Protein AF-A0A0D0V2U4-F1 (afdb_monomer)

Sequence (236 aa):
MTPSIHLSKASRKDLYAWREIFTLWI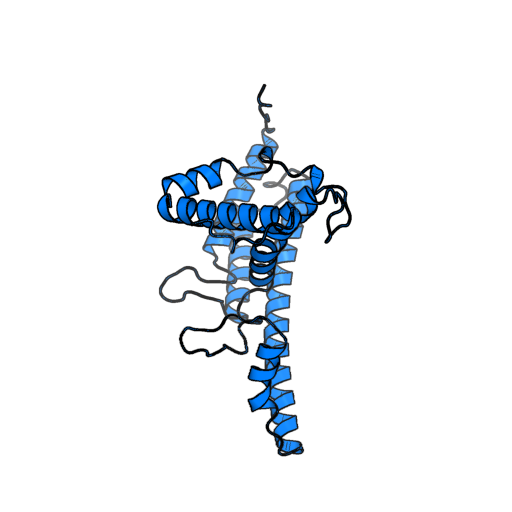EAQIFESIAERDRGERTVEEAELRLQQFAKQVVKRGLGDRRTMKGKKVREAWEEFLRLNVLLLDLKKFQTANIKAARKILKKHDKRTALTASTGFQAFVRSTLSAPTDKDGNISTWVFYNTSLPHVLLASLTSTLLPCLVKMQKAGKGECPLCRSDVILLADKTCLDLTVMNFMKEWFPKEVKAKQKENDEEIVKEQAQATGMDTRCCIM

InterPro domains:
  IPR004331 SPX domain [PF03105] (6-119)
  IPR004331 SPX domain [PS51382] (1-123)
  IPR013083 Zinc finger, RING/FYVE/PHD-type [G3DSA:3.30.40.10] (151-232)

Foldseek 3Di:
DDPPPPDDPLRVLLVVLVVVLVVLVVVLCLAADPDPVGGFGDALVSSVVSLVVSVVVCVVVVRLDCVRRVDPVSNVVVVVVNVVSVVLSVVLVVLVVVVVVVVVVQVVCCVVPVDNCVVCVLVVCVVVDVADADPVRDGPSCSVNRQRPVNVCVCCCVVPVVVVLVVCCVVVNQADPPPRDRCSVVDDPVPDDPVVVVVCCVVPVPVVVVVVVVVVVVVVVVVCVVVVHDPPDDDD

Structure (mmCIF, N/CA/C/O backbone):
data_AF-A0A0D0V2U4-F1
#
_entry.id   AF-A0A0D0V2U4-F1
#
loop_
_atom_site.group_PDB
_atom_site.id
_atom_site.type_symbol
_atom_site.label_atom_id
_atom_site.label_alt_id
_atom_site.label_comp_id
_atom_site.label_asym_id
_atom_site.label_entity_id
_atom_site.label_seq_id
_atom_site.pdbx_PDB_ins_code
_atom_site.Cartn_x
_atom_site.Cartn_y
_atom_site.Cartn_z
_atom_site.occupancy
_atom_site.B_iso_or_equiv
_atom_site.auth_seq_id
_atom_site.auth_comp_id
_atom_site.auth_asym_id
_a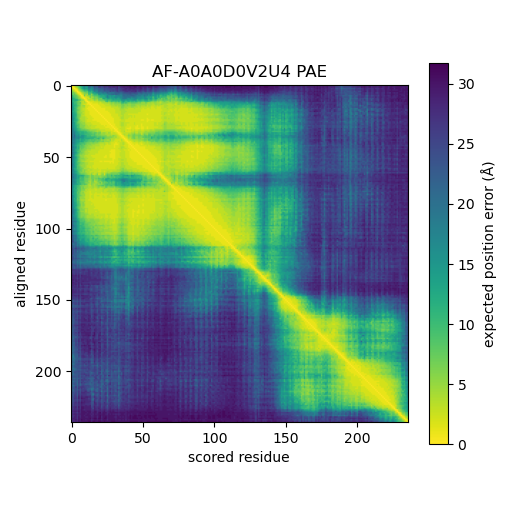tom_site.auth_atom_id
_atom_site.pdbx_PDB_model_num
ATOM 1 N N . MET A 1 1 ? -10.777 25.179 29.430 1.00 33.50 1 MET A N 1
ATOM 2 C CA . MET A 1 1 ? -11.843 24.165 29.563 1.00 33.50 1 MET A CA 1
ATOM 3 C C . MET A 1 1 ? -11.631 23.134 28.471 1.00 33.50 1 MET A C 1
ATOM 5 O O . MET A 1 1 ? -11.850 23.438 27.309 1.00 33.50 1 MET A O 1
ATOM 9 N N . THR A 1 2 ? -11.091 21.968 28.813 1.00 29.89 2 THR A N 1
ATOM 10 C CA . THR A 1 2 ? -10.956 20.850 27.876 1.00 29.89 2 THR A CA 1
ATOM 11 C C . THR A 1 2 ? -12.343 20.246 27.647 1.00 29.89 2 THR A C 1
ATOM 13 O O . THR A 1 2 ? -13.016 19.910 28.624 1.00 29.89 2 THR A O 1
ATOM 16 N N . PRO A 1 3 ? -12.831 20.123 26.401 1.00 39.56 3 PRO A N 1
ATOM 17 C CA . PRO A 1 3 ? -14.086 19.433 26.165 1.00 39.56 3 PRO A CA 1
ATOM 18 C C . PRO A 1 3 ? -13.855 17.940 26.420 1.00 39.56 3 PRO A C 1
ATOM 20 O O . PRO A 1 3 ? -13.200 17.251 25.642 1.00 39.56 3 PRO A O 1
ATOM 23 N N . SER A 1 4 ? -14.371 17.440 27.545 1.00 38.59 4 SER A N 1
ATOM 24 C CA . SER A 1 4 ? -14.499 16.004 27.798 1.00 38.59 4 SER A CA 1
ATOM 25 C C . SER A 1 4 ? -15.476 15.436 26.770 1.00 38.59 4 SER A C 1
ATOM 27 O O . SER A 1 4 ? -16.692 15.610 26.884 1.00 38.59 4 SER A O 1
ATOM 29 N N . ILE A 1 5 ? -14.951 14.803 25.721 1.00 46.88 5 ILE A N 1
ATOM 30 C CA . ILE A 1 5 ? -15.770 14.134 24.710 1.00 46.88 5 ILE A CA 1
ATOM 31 C C . ILE A 1 5 ? -16.347 12.867 25.352 1.00 46.88 5 ILE A C 1
ATOM 33 O O . ILE A 1 5 ? -15.729 11.802 25.354 1.00 46.88 5 ILE A O 1
ATOM 37 N N . HIS A 1 6 ? -17.549 12.970 25.916 1.00 48.41 6 HIS A N 1
ATOM 38 C CA . HIS A 1 6 ? -18.287 11.810 26.404 1.00 48.41 6 HIS A CA 1
ATOM 39 C C . HIS A 1 6 ? -18.790 10.973 25.220 1.00 48.41 6 HIS A C 1
ATOM 41 O O . HIS A 1 6 ? -19.844 11.234 24.643 1.00 48.41 6 HIS A O 1
ATOM 47 N N . LEU A 1 7 ? -18.029 9.937 24.851 1.00 55.34 7 LEU A N 1
ATOM 48 C CA . LEU A 1 7 ? -18.468 8.951 23.864 1.00 55.34 7 LEU A CA 1
ATOM 49 C C . LEU A 1 7 ? -19.651 8.132 24.394 1.00 55.34 7 LEU A C 1
ATOM 51 O O . LEU A 1 7 ? -19.612 7.578 25.496 1.00 55.34 7 LEU A O 1
ATOM 55 N N . SER A 1 8 ? -20.676 7.965 23.558 1.00 64.94 8 SER A N 1
ATOM 56 C CA . SER A 1 8 ? -21.811 7.097 23.870 1.00 64.94 8 SER A CA 1
ATOM 57 C C . SER A 1 8 ? -21.374 5.634 24.056 1.00 64.94 8 SER A C 1
ATOM 59 O O . SER A 1 8 ? -20.389 5.160 23.480 1.00 64.94 8 SER A O 1
ATOM 61 N N . LYS A 1 9 ? -22.138 4.860 24.839 1.00 63.78 9 LYS A N 1
ATOM 62 C CA . LYS A 1 9 ? -21.851 3.435 25.105 1.00 63.78 9 LYS A CA 1
ATOM 63 C C . LYS A 1 9 ? -21.781 2.591 23.820 1.00 63.78 9 LYS A C 1
ATOM 65 O O . LYS A 1 9 ? -21.011 1.634 23.776 1.00 63.78 9 LYS A O 1
ATOM 70 N N . ALA A 1 10 ? -22.556 2.953 22.793 1.00 61.94 10 ALA A N 1
ATOM 71 C CA . ALA A 1 10 ? -22.510 2.338 21.465 1.00 61.94 10 ALA A CA 1
ATOM 72 C C . ALA A 1 10 ? -21.218 2.703 20.718 1.00 61.94 10 ALA A C 1
ATOM 74 O O . ALA A 1 10 ? -20.530 1.811 20.236 1.00 61.94 10 ALA A O 1
ATOM 75 N N . SER A 1 11 ? -20.828 3.981 20.745 1.00 68.38 11 SER A N 1
ATOM 76 C CA . SER A 1 11 ? -19.583 4.461 20.137 1.00 68.38 11 SER A CA 1
ATOM 77 C C . SER A 1 11 ? -18.336 3.808 20.750 1.00 68.38 11 SER A C 1
ATOM 79 O O . SER A 1 11 ? -17.413 3.446 20.024 1.00 68.38 11 SER A O 1
ATOM 81 N N . ARG A 1 12 ? -18.327 3.537 22.067 1.00 70.88 12 ARG A N 1
ATOM 82 C CA . ARG A 1 12 ? -17.243 2.753 22.689 1.00 70.88 12 ARG A CA 1
ATOM 83 C C . ARG A 1 12 ? -17.177 1.314 22.178 1.00 70.88 12 ARG A C 1
ATOM 85 O O . ARG A 1 12 ? -16.080 0.813 21.969 1.00 70.88 12 ARG A O 1
ATOM 92 N N . LYS A 1 13 ? -18.317 0.633 22.011 1.00 75.00 13 LYS A N 1
ATOM 93 C CA . LYS A 1 13 ? -18.341 -0.750 21.498 1.00 75.00 13 LYS A CA 1
ATOM 94 C C . LYS A 1 13 ? -17.850 -0.812 20.052 1.00 75.00 13 LYS A C 1
ATOM 96 O O . LYS A 1 13 ? -17.007 -1.650 19.753 1.00 75.00 13 LYS A O 1
ATOM 101 N N . ASP A 1 14 ? -18.303 0.122 19.218 1.00 76.25 14 ASP A N 1
ATOM 102 C CA . ASP A 1 14 ? -17.846 0.258 17.833 1.00 76.25 14 ASP A CA 1
ATOM 103 C C . ASP A 1 14 ? -16.318 0.498 17.778 1.00 76.25 14 ASP A C 1
ATOM 105 O O . ASP A 1 14 ? -15.627 -0.112 16.968 1.00 76.25 14 ASP A O 1
ATOM 109 N N . LEU A 1 15 ? -15.760 1.306 18.694 1.00 75.19 15 LEU A N 1
ATOM 110 C CA . LEU A 1 15 ? -14.307 1.517 18.813 1.00 75.19 15 LEU A CA 1
ATOM 111 C C . LEU A 1 15 ? -13.522 0.246 19.161 1.00 75.19 15 LEU A C 1
ATOM 113 O O . LEU A 1 15 ? -12.425 0.047 18.645 1.00 75.19 15 LEU A O 1
ATOM 117 N N . TYR A 1 16 ? -14.031 -0.597 20.062 1.00 76.69 16 TYR A N 1
ATOM 118 C CA . TYR A 1 16 ? -13.359 -1.858 20.393 1.00 76.69 16 TYR A CA 1
ATOM 119 C C . TYR A 1 16 ? -13.420 -2.853 19.232 1.00 76.69 16 TYR A C 1
ATOM 121 O O . TYR A 1 16 ? -12.415 -3.502 18.959 1.00 76.69 16 TYR A O 1
ATOM 129 N N . ALA A 1 17 ? -14.539 -2.900 18.503 1.00 80.06 17 ALA A N 1
ATOM 130 C CA . ALA A 1 17 ? -14.642 -3.694 17.282 1.00 80.06 17 ALA A CA 1
ATOM 131 C C . ALA A 1 17 ? -13.628 -3.231 16.220 1.00 80.06 17 ALA A C 1
ATOM 133 O O . ALA A 1 17 ? -12.931 -4.054 15.634 1.00 80.06 17 ALA A O 1
ATOM 134 N N . TRP A 1 18 ? -13.484 -1.915 16.021 1.00 80.94 18 TRP A N 1
ATOM 135 C CA . TRP A 1 18 ? -12.475 -1.358 15.114 1.00 80.94 18 TRP A CA 1
ATOM 136 C C . TRP A 1 18 ? -11.046 -1.669 15.541 1.00 80.94 18 TRP A C 1
ATOM 138 O O . TRP A 1 18 ? -10.233 -2.027 14.695 1.00 80.94 18 TRP A O 1
ATOM 148 N N . ARG A 1 19 ? -10.732 -1.570 16.839 1.00 80.12 19 ARG A N 1
ATOM 149 C CA . ARG A 1 19 ? -9.407 -1.947 17.348 1.00 80.12 19 ARG A CA 1
ATOM 150 C C . ARG A 1 19 ? -9.070 -3.389 17.002 1.00 80.12 19 ARG A C 1
ATOM 152 O O . ARG A 1 19 ? -7.994 -3.635 16.480 1.00 80.12 19 ARG A O 1
ATOM 159 N N . GLU A 1 20 ? -9.998 -4.312 17.227 1.00 82.31 20 GLU A N 1
ATOM 160 C CA . GLU A 1 20 ? -9.765 -5.722 16.920 1.00 82.31 20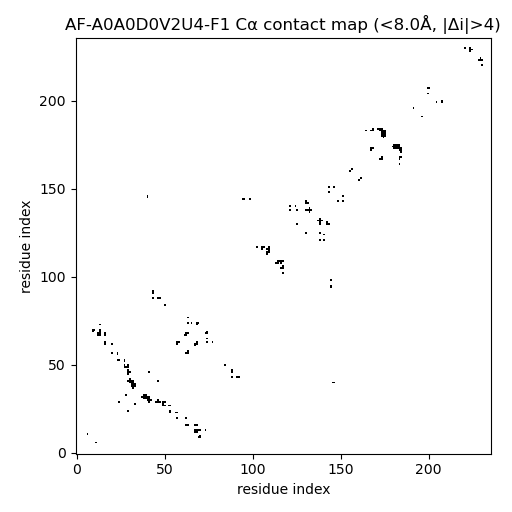 GLU A CA 1
ATOM 161 C C . GLU A 1 20 ? -9.588 -5.971 15.414 1.00 82.31 20 GLU A C 1
ATOM 163 O O . GLU A 1 20 ? -8.683 -6.700 15.012 1.00 82.31 20 GLU A O 1
ATOM 168 N N . ILE A 1 21 ? -10.399 -5.320 14.575 1.00 83.75 21 ILE A N 1
ATOM 169 C CA . ILE A 1 21 ? -10.264 -5.381 13.112 1.00 83.75 21 ILE A CA 1
ATOM 170 C C . ILE A 1 21 ? -8.900 -4.858 12.659 1.00 83.75 21 ILE A C 1
ATOM 172 O O . ILE A 1 21 ? -8.251 -5.497 11.834 1.00 83.75 21 ILE A O 1
ATOM 176 N N . PHE A 1 22 ? -8.450 -3.717 13.186 1.00 83.12 22 PHE A N 1
ATOM 177 C CA . PHE A 1 22 ? -7.156 -3.150 12.816 1.00 83.12 22 PHE A CA 1
ATOM 178 C C . PHE A 1 22 ? -5.995 -4.001 13.311 1.00 83.12 22 PHE A C 1
ATOM 180 O O . PHE A 1 22 ? -5.053 -4.206 12.555 1.00 83.12 22 PHE A O 1
ATOM 187 N N . THR A 1 23 ? -6.071 -4.551 14.524 1.00 82.12 23 THR A N 1
ATOM 188 C CA . THR A 1 23 ? -5.077 -5.512 15.013 1.00 82.12 23 THR A CA 1
ATOM 189 C C . THR A 1 23 ? -4.978 -6.705 14.065 1.00 82.12 23 THR A C 1
ATOM 191 O O . THR A 1 23 ? -3.890 -7.002 13.585 1.00 82.12 23 THR A O 1
ATOM 194 N N . LEU A 1 24 ? -6.113 -7.308 13.693 1.00 85.75 24 LEU A N 1
ATOM 195 C CA . LEU A 1 24 ? -6.154 -8.403 12.721 1.00 85.75 24 LEU A CA 1
ATOM 196 C C . LEU A 1 24 ? -5.571 -8.022 11.359 1.00 85.75 24 LEU A C 1
ATOM 198 O O . LEU A 1 24 ? -4.890 -8.829 10.734 1.00 85.75 24 LEU A O 1
ATOM 202 N N . TRP A 1 25 ? -5.860 -6.815 10.877 1.00 87.50 25 TRP A N 1
ATOM 203 C CA . TRP A 1 25 ? -5.379 -6.339 9.584 1.00 87.50 25 TRP A CA 1
ATOM 204 C C . TRP A 1 25 ? -3.865 -6.088 9.585 1.00 87.50 25 TRP A C 1
ATOM 206 O O . TRP A 1 25 ? -3.177 -6.496 8.650 1.00 87.50 25 TRP A O 1
ATOM 216 N N . ILE A 1 26 ? -3.340 -5.472 10.652 1.00 81.38 26 ILE A N 1
ATOM 217 C CA . ILE A 1 26 ? -1.902 -5.233 10.838 1.00 81.38 26 ILE A CA 1
ATOM 218 C C . ILE A 1 26 ? -1.165 -6.570 10.946 1.00 81.38 26 ILE A C 1
ATOM 220 O O . ILE A 1 26 ? -0.178 -6.782 10.249 1.00 81.38 26 ILE A O 1
ATOM 224 N N . GLU A 1 27 ? -1.666 -7.493 11.771 1.00 82.06 27 GLU A N 1
ATOM 225 C CA . GLU A 1 27 ? -1.084 -8.829 11.944 1.00 82.06 27 GLU A CA 1
ATOM 226 C C . GLU A 1 27 ? -1.119 -9.652 10.652 1.00 82.06 27 GLU A C 1
ATOM 228 O O . GLU A 1 27 ? -0.195 -10.422 10.388 1.00 82.06 27 GLU A O 1
ATOM 233 N N . ALA A 1 28 ? -2.153 -9.466 9.824 1.00 87.69 28 ALA A N 1
ATOM 234 C CA . ALA A 1 28 ? -2.282 -10.158 8.549 1.00 87.69 28 ALA A CA 1
ATOM 235 C C . ALA A 1 28 ? -1.191 -9.769 7.542 1.00 87.69 28 ALA A C 1
ATOM 237 O O . ALA A 1 28 ? -0.938 -10.563 6.634 1.00 87.69 28 ALA A O 1
ATOM 238 N N . GLN A 1 29 ? -0.547 -8.599 7.692 1.00 84.50 29 GLN A N 1
ATOM 239 C CA . GLN A 1 29 ? 0.583 -8.158 6.856 1.00 84.50 29 GLN A CA 1
ATOM 240 C C . GLN A 1 29 ? 0.310 -8.385 5.359 1.00 84.50 29 GLN A C 1
ATOM 242 O O . GLN A 1 29 ? 1.086 -9.020 4.640 1.00 84.50 29 GLN A O 1
ATOM 247 N N . ILE A 1 30 ? -0.873 -7.937 4.917 1.00 85.50 30 ILE A N 1
ATOM 248 C CA . ILE A 1 30 ? -1.476 -8.331 3.635 1.00 85.50 30 ILE A CA 1
ATOM 249 C C . ILE A 1 30 ? -0.584 -7.927 2.459 1.00 85.50 30 ILE A C 1
ATOM 251 O O . ILE A 1 30 ? -0.333 -8.737 1.572 1.00 85.50 30 ILE A O 1
ATOM 255 N N . PHE A 1 31 ? -0.090 -6.690 2.461 1.00 83.06 31 PHE A N 1
ATOM 256 C CA . PHE A 1 31 ? 0.648 -6.123 1.330 1.00 83.06 31 PHE A CA 1
ATOM 257 C C . PHE A 1 31 ? 2.162 -6.075 1.549 1.00 83.06 31 PHE A C 1
ATOM 259 O O . PHE A 1 31 ? 2.913 -6.170 0.582 1.00 83.06 31 PHE A O 1
ATOM 266 N N . GLU A 1 32 ? 2.621 -5.975 2.796 1.00 79.50 32 GLU A N 1
ATOM 267 C CA . GLU A 1 32 ? 4.038 -5.844 3.147 1.00 79.50 32 GLU A CA 1
ATOM 268 C C . GLU A 1 32 ? 4.340 -6.646 4.419 1.00 79.50 32 GLU A C 1
ATOM 270 O O . GLU A 1 32 ? 3.532 -6.668 5.349 1.00 79.50 32 GLU A O 1
ATOM 275 N N . SER A 1 33 ? 5.498 -7.312 4.452 1.00 77.56 33 SER A N 1
ATOM 276 C CA . SER A 1 33 ? 6.031 -7.944 5.659 1.00 77.56 33 SER A CA 1
ATOM 277 C C . SER A 1 33 ? 6.900 -6.978 6.451 1.00 77.56 33 SER A C 1
ATOM 279 O O . SER A 1 33 ? 7.785 -6.328 5.887 1.00 77.56 33 SER A O 1
ATOM 281 N N . ILE A 1 34 ? 6.716 -6.983 7.768 1.00 74.19 34 ILE A N 1
ATOM 282 C CA . ILE A 1 34 ? 7.609 -6.332 8.732 1.00 74.19 34 ILE A CA 1
ATOM 283 C C . ILE A 1 34 ? 8.573 -7.319 9.399 1.00 74.19 34 ILE A C 1
ATOM 285 O O . ILE A 1 34 ? 9.428 -6.895 10.167 1.00 74.19 34 ILE A O 1
ATOM 289 N N . ALA A 1 35 ? 8.442 -8.625 9.146 1.00 73.81 35 ALA A N 1
ATOM 290 C CA . ALA A 1 35 ? 9.322 -9.614 9.751 1.00 73.81 35 ALA A CA 1
ATOM 291 C C . ALA A 1 35 ? 10.700 -9.613 9.077 1.00 73.81 35 ALA A C 1
ATOM 293 O O . ALA A 1 35 ? 10.823 -9.656 7.857 1.00 73.81 35 ALA A O 1
ATOM 294 N N . GLU A 1 36 ? 11.755 -9.647 9.885 1.00 75.19 36 GLU A N 1
ATOM 295 C CA . GLU A 1 36 ? 13.138 -9.494 9.416 1.00 75.19 36 GLU A CA 1
ATOM 296 C C . GLU A 1 36 ? 13.610 -10.552 8.409 1.00 75.19 36 GLU A C 1
ATOM 298 O O . GLU A 1 36 ? 14.542 -10.300 7.651 1.00 75.19 36 GLU A O 1
ATOM 303 N N . ARG A 1 37 ? 12.967 -11.725 8.364 1.00 73.38 37 ARG A N 1
ATOM 304 C CA . ARG A 1 37 ? 13.317 -12.795 7.415 1.00 73.38 37 ARG A CA 1
ATOM 305 C C . ARG A 1 37 ? 12.751 -12.585 6.011 1.00 73.38 37 ARG A C 1
ATOM 307 O O . ARG A 1 37 ? 13.341 -13.079 5.058 1.00 73.38 37 ARG A O 1
ATOM 314 N N . ASP A 1 38 ? 11.612 -11.912 5.886 1.00 73.56 38 ASP A N 1
ATOM 315 C CA . ASP A 1 38 ? 10.876 -11.752 4.625 1.00 73.56 38 ASP A CA 1
ATOM 316 C C . ASP A 1 38 ? 10.367 -10.317 4.430 1.00 73.56 38 ASP A C 1
ATOM 318 O O . ASP A 1 38 ? 9.353 -10.096 3.769 1.00 73.56 38 ASP A O 1
ATOM 322 N N . ARG A 1 39 ? 11.083 -9.345 5.015 1.00 74.94 39 ARG A N 1
ATOM 323 C CA . ARG A 1 39 ? 10.772 -7.915 4.973 1.00 74.94 39 ARG A CA 1
ATOM 324 C C . ARG A 1 39 ? 10.582 -7.445 3.533 1.00 74.94 39 ARG A C 1
ATOM 326 O O . ARG A 1 39 ? 11.454 -7.643 2.688 1.00 74.94 39 ARG A O 1
ATOM 333 N N . GLY A 1 40 ? 9.489 -6.725 3.297 1.00 69.94 40 GLY A N 1
ATOM 334 C CA . GLY A 1 40 ? 9.212 -6.081 2.016 1.00 69.94 40 GLY A CA 1
ATOM 335 C C . GLY A 1 40 ? 7.861 -6.447 1.418 1.00 69.94 40 GLY A C 1
ATOM 336 O O . GLY A 1 40 ? 6.996 -7.034 2.070 1.00 69.94 40 GLY A O 1
ATOM 337 N N . GLU A 1 41 ? 7.671 -6.036 0.168 1.00 75.50 41 GLU A N 1
ATOM 338 C CA . GLU A 1 41 ? 6.395 -6.150 -0.526 1.00 75.50 41 GLU A CA 1
ATOM 339 C C . GLU A 1 41 ? 6.041 -7.609 -0.849 1.00 75.50 41 GLU A C 1
ATOM 341 O O . GLU A 1 41 ? 6.855 -8.381 -1.359 1.00 75.50 41 GLU A O 1
ATOM 346 N N . ARG A 1 42 ? 4.789 -7.981 -0.577 1.00 81.56 42 ARG A N 1
ATOM 347 C CA . ARG A 1 42 ? 4.240 -9.304 -0.880 1.00 81.56 42 ARG A CA 1
ATOM 348 C C . ARG A 1 42 ? 3.963 -9.444 -2.374 1.00 81.56 42 ARG A C 1
ATOM 350 O O . ARG A 1 42 ? 3.710 -8.460 -3.068 1.00 81.56 42 ARG A O 1
ATOM 357 N N . THR A 1 43 ? 3.957 -10.670 -2.887 1.00 88.06 43 THR A N 1
ATOM 358 C CA . THR A 1 43 ? 3.489 -10.939 -4.257 1.00 88.06 43 THR A CA 1
ATOM 359 C C . THR A 1 43 ? 1.979 -10.703 -4.373 1.00 88.06 43 THR A C 1
ATOM 361 O O . THR A 1 43 ? 1.275 -10.568 -3.369 1.00 88.06 43 THR A O 1
ATOM 364 N N . VAL A 1 44 ? 1.460 -10.618 -5.601 1.00 87.88 44 VAL A N 1
ATOM 365 C CA . VAL A 1 44 ? 0.009 -10.481 -5.834 1.00 87.88 44 VAL A CA 1
ATOM 366 C C . VAL A 1 44 ? -0.735 -11.678 -5.242 1.00 87.88 44 VAL A C 1
ATOM 368 O O . VAL A 1 44 ? -1.758 -11.510 -4.584 1.00 87.88 44 VAL A O 1
ATOM 371 N N . GLU A 1 45 ? -0.190 -12.872 -5.448 1.00 92.62 45 GLU A N 1
ATOM 372 C CA . GLU A 1 45 ? -0.756 -14.140 -5.007 1.00 92.62 45 GLU A CA 1
ATOM 373 C C . GLU A 1 45 ? -0.778 -14.230 -3.476 1.00 92.62 45 GLU A C 1
ATOM 375 O O . GLU A 1 45 ? -1.787 -14.608 -2.878 1.00 92.62 45 GLU A O 1
ATOM 380 N N . GLU A 1 46 ? 0.316 -13.828 -2.825 1.00 90.75 46 GLU A N 1
ATOM 381 C CA . GLU A 1 46 ? 0.404 -13.789 -1.367 1.00 90.75 46 GLU A CA 1
ATOM 382 C C . GLU A 1 46 ? -0.544 -12.762 -0.746 1.00 90.75 46 GLU A C 1
ATOM 384 O O . GLU A 1 46 ? -1.179 -13.058 0.269 1.00 90.75 46 GLU A O 1
ATOM 389 N N . ALA A 1 47 ? -0.647 -11.570 -1.339 1.00 90.62 47 ALA A N 1
ATOM 390 C CA . ALA A 1 47 ? -1.542 -10.524 -0.855 1.00 90.62 47 ALA A CA 1
ATOM 391 C C . ALA A 1 47 ? -3.012 -10.940 -0.983 1.00 90.62 47 ALA A C 1
ATOM 393 O O . ALA A 1 47 ? -3.797 -10.743 -0.056 1.00 90.62 47 ALA A O 1
ATOM 394 N N . GLU A 1 48 ? -3.382 -11.586 -2.090 1.00 95.00 48 GLU A N 1
ATOM 395 C CA . GLU A 1 48 ? -4.725 -12.129 -2.290 1.00 95.00 48 GLU A CA 1
ATOM 396 C C . GLU A 1 48 ? -5.058 -13.2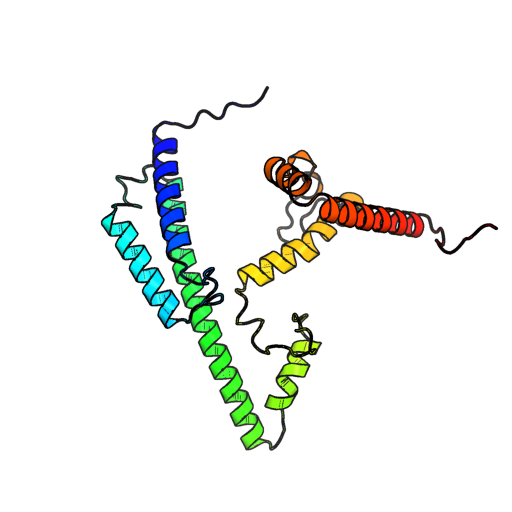20 -1.264 1.00 95.00 48 GLU A C 1
ATOM 398 O O . GLU A 1 48 ? -6.110 -13.165 -0.621 1.00 95.00 48 GLU A O 1
ATOM 403 N N . LEU A 1 49 ? -4.140 -14.165 -1.040 1.00 96.81 49 LEU A N 1
ATOM 404 C CA . LEU A 1 49 ? -4.313 -15.217 -0.039 1.00 96.81 49 LEU A CA 1
ATOM 405 C C . LEU A 1 49 ? -4.497 -14.634 1.370 1.00 96.81 49 LEU A C 1
ATOM 407 O O . LEU A 1 49 ? -5.405 -15.042 2.099 1.00 96.81 49 LEU A O 1
ATOM 411 N N . ARG A 1 50 ? -3.660 -13.667 1.755 1.00 94.31 50 ARG A N 1
ATOM 412 C CA . ARG A 1 50 ? -3.722 -13.020 3.074 1.00 94.31 50 ARG A CA 1
ATOM 413 C C . ARG A 1 50 ? -4.983 -12.185 3.250 1.00 94.31 50 ARG A C 1
ATOM 415 O O . ARG A 1 50 ? -5.601 -12.252 4.310 1.00 94.31 50 ARG A O 1
ATOM 422 N N . LEU A 1 51 ? -5.422 -11.469 2.215 1.00 94.19 51 LEU A N 1
ATOM 423 C CA . LEU A 1 51 ? -6.675 -10.714 2.252 1.00 94.19 51 LEU A CA 1
ATOM 424 C C . LEU A 1 51 ? -7.884 -11.646 2.434 1.00 94.19 51 LEU A C 1
ATOM 426 O O . LEU A 1 51 ? -8.770 -11.364 3.242 1.00 94.19 51 LEU A O 1
ATOM 430 N N . GLN A 1 52 ? -7.893 -12.799 1.758 1.00 95.88 52 GLN A N 1
ATOM 431 C CA . GLN A 1 52 ? -8.922 -13.823 1.960 1.00 95.88 52 GLN A CA 1
ATOM 432 C C . GLN A 1 52 ? -8.887 -14.410 3.378 1.00 95.88 52 GLN A C 1
ATOM 434 O O . GLN A 1 52 ? -9.936 -14.647 3.979 1.00 95.88 52 GLN A O 1
ATOM 439 N N . GLN A 1 53 ? -7.698 -14.656 3.934 1.00 96.25 53 GLN A N 1
ATOM 440 C CA . GLN A 1 53 ? -7.547 -15.134 5.311 1.00 96.25 53 GLN A CA 1
ATOM 441 C C . GLN A 1 53 ? -8.036 -14.098 6.328 1.00 96.25 53 GLN A C 1
ATOM 443 O O . GLN A 1 53 ? -8.776 -14.458 7.243 1.00 96.25 53 GLN A O 1
ATOM 448 N N . PHE A 1 54 ? -7.695 -12.824 6.137 1.00 94.56 54 PHE A N 1
ATOM 449 C CA . PHE A 1 54 ? -8.202 -11.716 6.942 1.00 94.56 54 PHE A CA 1
ATOM 450 C C . PHE A 1 54 ? -9.735 -11.671 6.914 1.00 94.56 54 PHE A C 1
ATOM 452 O O . PHE A 1 54 ? -10.367 -11.715 7.969 1.00 94.56 54 PHE A O 1
ATOM 459 N N . ALA A 1 55 ? -10.345 -11.701 5.724 1.00 92.62 55 ALA A N 1
ATOM 460 C CA . ALA A 1 55 ? -11.800 -11.713 5.582 1.00 92.62 55 ALA A CA 1
ATOM 461 C C . ALA A 1 55 ? -12.445 -12.907 6.313 1.00 92.62 55 ALA A C 1
ATOM 463 O O . ALA A 1 55 ? -13.435 -12.742 7.027 1.00 92.62 55 ALA A O 1
ATOM 464 N N . LYS A 1 56 ? -11.848 -14.106 6.218 1.00 94.25 56 LYS A N 1
ATOM 465 C CA . LYS A 1 56 ? -12.306 -15.296 6.959 1.00 94.25 56 LYS A CA 1
ATOM 466 C C . LYS A 1 56 ? -12.239 -15.100 8.476 1.00 94.25 56 LYS A 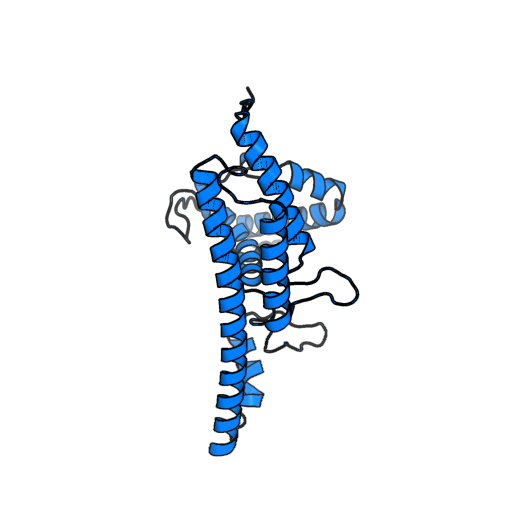C 1
ATOM 468 O O . LYS A 1 56 ? -13.164 -15.510 9.172 1.00 94.25 56 LYS A O 1
ATOM 473 N N . GLN A 1 57 ? -11.175 -14.487 8.998 1.00 93.38 57 GLN A N 1
ATOM 474 C CA . GLN A 1 57 ? -11.037 -14.216 10.436 1.00 93.38 57 GLN A CA 1
ATOM 475 C C . GLN A 1 57 ? -12.063 -13.192 10.925 1.00 93.38 57 GLN A C 1
ATOM 477 O O . GLN A 1 57 ? -12.673 -13.398 11.973 1.00 93.38 57 GLN A O 1
ATOM 482 N N . VAL A 1 58 ? -12.303 -12.137 10.147 1.00 91.06 58 VAL A N 1
ATOM 483 C CA . VAL A 1 58 ? -13.319 -11.119 10.443 1.00 91.06 58 VAL A CA 1
ATOM 484 C C . VAL A 1 58 ? -14.707 -11.755 10.551 1.00 91.06 58 VAL A C 1
ATOM 486 O O . VAL A 1 58 ? -15.381 -11.584 11.568 1.00 91.06 58 VAL A O 1
ATOM 489 N N . VAL A 1 59 ? -15.094 -12.576 9.568 1.00 90.25 59 VAL A N 1
ATOM 490 C CA . VAL A 1 59 ? -16.382 -13.292 9.575 1.00 90.25 59 VAL A CA 1
ATOM 491 C C . VAL A 1 59 ? -16.465 -14.283 10.737 1.00 90.25 59 VAL A C 1
ATOM 493 O O . VAL A 1 59 ? -17.463 -14.305 11.453 1.00 90.25 59 VAL A O 1
ATOM 496 N N . LYS A 1 60 ? -15.408 -15.070 10.983 1.00 90.88 60 LYS A N 1
ATOM 497 C CA . LYS A 1 60 ? -15.363 -16.054 12.080 1.00 90.88 60 LYS A CA 1
ATOM 498 C C . LYS A 1 60 ? -15.600 -15.414 13.451 1.00 90.88 60 LYS A C 1
ATOM 500 O O . LYS A 1 60 ? -16.216 -16.034 14.313 1.00 90.88 60 LYS A O 1
ATOM 505 N N . ARG A 1 61 ? -15.108 -14.190 13.656 1.00 87.56 61 ARG A N 1
ATOM 506 C CA . ARG A 1 61 ? -15.274 -13.436 14.907 1.00 87.56 61 ARG A CA 1
ATOM 507 C C . ARG A 1 61 ? -16.553 -12.590 14.942 1.00 87.56 61 ARG A C 1
ATOM 509 O O . ARG A 1 61 ? -16.820 -11.942 15.950 1.00 87.56 61 ARG A O 1
ATOM 516 N N . GLY A 1 62 ? -17.349 -12.587 13.868 1.00 85.19 62 GLY A N 1
ATOM 517 C CA . GLY A 1 62 ? -18.545 -11.751 13.745 1.00 85.19 62 GLY A CA 1
ATOM 518 C C . GLY A 1 62 ? -18.227 -10.253 13.754 1.00 85.19 62 GLY A C 1
ATOM 519 O O . GLY A 1 62 ? -19.044 -9.445 14.195 1.00 85.19 62 GLY A O 1
ATOM 520 N N . LEU A 1 63 ? -17.025 -9.866 13.328 1.00 81.75 63 LEU A N 1
ATOM 521 C CA . LEU A 1 63 ? -16.601 -8.472 13.241 1.00 81.75 63 LEU A CA 1
ATOM 522 C C . LEU A 1 63 ? -17.160 -7.857 11.946 1.00 81.75 63 LEU A C 1
ATOM 524 O O . LEU A 1 63 ? -17.185 -8.509 10.908 1.00 81.75 63 LEU A O 1
ATOM 528 N N . GLY A 1 64 ? -17.645 -6.612 12.002 1.00 72.19 64 GLY A N 1
ATOM 529 C CA . GLY A 1 64 ? -18.211 -5.911 10.834 1.00 72.19 64 GLY A CA 1
ATOM 530 C C . GLY A 1 64 ? -19.711 -6.135 10.575 1.00 72.19 64 GLY A C 1
ATOM 531 O O . GLY A 1 64 ? -20.301 -5.429 9.759 1.00 72.19 64 GLY A O 1
ATOM 532 N N . ASP A 1 65 ? -20.365 -7.041 11.307 1.00 77.12 65 ASP A N 1
ATOM 533 C CA . ASP A 1 65 ? -21.816 -7.247 11.220 1.00 77.12 65 ASP A CA 1
ATOM 534 C C . ASP A 1 65 ? -22.620 -6.149 11.936 1.00 77.12 65 ASP A C 1
ATOM 536 O O . ASP A 1 65 ? -22.155 -5.508 12.882 1.00 77.12 65 ASP A O 1
ATOM 540 N N . ARG A 1 66 ? -23.910 -6.007 11.578 1.00 70.25 66 ARG A N 1
ATOM 541 C CA . ARG A 1 66 ? -24.860 -5.066 12.227 1.00 70.25 66 ARG A CA 1
ATOM 542 C C . ARG A 1 66 ? -24.987 -5.256 13.746 1.00 70.25 66 ARG A C 1
ATOM 544 O O . ARG A 1 66 ? -25.465 -4.364 14.447 1.00 70.25 66 ARG A O 1
ATOM 551 N N . ARG A 1 67 ? -24.612 -6.431 14.259 1.00 71.12 67 ARG A N 1
ATOM 552 C CA . ARG A 1 67 ? -24.635 -6.755 15.695 1.00 71.12 67 ARG A CA 1
ATOM 553 C C . ARG A 1 67 ? -23.478 -6.090 16.447 1.00 71.12 67 ARG A C 1
ATOM 555 O O . ARG A 1 67 ? -23.638 -5.738 17.618 1.00 71.12 67 ARG A O 1
ATOM 562 N N . THR A 1 68 ? -22.363 -5.889 15.755 1.00 72.31 68 THR A N 1
ATOM 563 C CA . THR A 1 68 ? -21.054 -5.512 16.303 1.00 72.31 68 THR A CA 1
ATOM 564 C C . THR A 1 68 ? -20.727 -4.058 15.978 1.00 72.31 68 THR A C 1
ATOM 566 O O . THR A 1 68 ? -20.201 -3.360 16.838 1.00 72.31 68 THR A O 1
ATOM 569 N N . MET A 1 69 ? -21.129 -3.585 14.792 1.00 77.62 69 MET A N 1
ATOM 570 C CA . MET A 1 69 ? -21.046 -2.186 14.367 1.00 77.62 69 MET A CA 1
ATOM 571 C C . MET A 1 69 ? -22.442 -1.582 14.206 1.00 77.62 69 MET A C 1
ATOM 573 O O . MET A 1 69 ? -23.144 -1.846 13.225 1.00 77.62 69 MET A O 1
ATOM 577 N N . LYS A 1 70 ? -22.865 -0.768 15.179 1.00 76.12 70 LYS A N 1
ATOM 578 C CA . LYS A 1 70 ? -24.241 -0.235 15.225 1.00 76.12 70 LYS A CA 1
ATOM 579 C C . LYS A 1 70 ? -24.380 1.132 14.558 1.00 76.12 70 LYS A C 1
ATOM 581 O O . LYS A 1 70 ? -25.430 1.425 13.985 1.00 76.12 70 LYS A O 1
ATOM 586 N N . GLY A 1 71 ? -23.348 1.975 14.619 1.00 80.31 71 GLY A N 1
ATOM 587 C CA . GLY A 1 71 ? -23.376 3.304 14.008 1.00 80.31 71 GLY A CA 1
ATOM 588 C C . GLY A 1 71 ? -23.491 3.254 12.478 1.00 80.31 71 GLY A C 1
ATOM 589 O O . GLY A 1 71 ? -22.768 2.513 11.820 1.00 80.31 71 GLY A O 1
ATOM 590 N N . LYS A 1 72 ? -24.364 4.080 11.879 1.00 83.31 72 LYS A N 1
ATOM 591 C CA . LYS A 1 72 ? -24.478 4.191 10.408 1.00 83.31 72 LYS A CA 1
ATOM 592 C C . LYS A 1 72 ? -23.142 4.594 9.765 1.00 83.31 72 LYS A C 1
ATOM 594 O O . LYS A 1 72 ? -22.647 3.863 8.920 1.00 83.31 72 LYS A O 1
ATOM 599 N N . LYS A 1 73 ? -22.521 5.671 10.260 1.00 82.81 73 LYS A N 1
ATOM 600 C CA . LYS A 1 73 ? -21.203 6.147 9.798 1.00 82.81 73 LYS A CA 1
ATOM 601 C C . LYS A 1 73 ? -20.091 5.105 9.970 1.00 82.81 73 LYS A C 1
ATOM 603 O O . LYS A 1 73 ? -19.189 5.019 9.153 1.00 82.81 73 LYS A O 1
ATOM 608 N N . VAL A 1 74 ? -20.159 4.310 11.039 1.00 83.19 74 VAL A N 1
ATOM 609 C CA . VAL A 1 74 ? -19.181 3.250 11.340 1.00 83.19 74 VAL A CA 1
ATOM 610 C C . VAL A 1 74 ? -19.265 2.137 10.296 1.00 83.19 74 VAL A C 1
ATOM 612 O O . VAL A 1 74 ? -18.235 1.648 9.848 1.00 83.19 74 VAL A O 1
ATOM 615 N N . ARG A 1 75 ? -20.483 1.775 9.874 1.00 82.94 75 ARG A N 1
ATOM 616 C CA . ARG A 1 75 ? -20.703 0.787 8.811 1.00 82.94 75 ARG A CA 1
ATOM 617 C C . ARG A 1 75 ? -20.265 1.299 7.443 1.00 82.94 75 ARG A C 1
ATOM 619 O O . ARG A 1 75 ? -19.594 0.569 6.733 1.00 82.94 75 ARG A O 1
ATOM 626 N N . GLU A 1 76 ? -20.573 2.553 7.117 1.00 86.81 76 GLU A N 1
ATOM 627 C CA . GLU A 1 76 ? -20.088 3.191 5.883 1.00 86.81 76 GLU A CA 1
ATOM 628 C C . GLU A 1 76 ? -18.550 3.203 5.839 1.00 86.81 76 GLU A C 1
ATOM 630 O O . GLU A 1 76 ? -17.955 2.823 4.836 1.00 86.81 76 GLU A O 1
ATOM 635 N N . ALA A 1 77 ? -17.894 3.544 6.954 1.00 85.31 77 ALA A N 1
ATOM 636 C CA . ALA A 1 77 ? -16.436 3.489 7.061 1.00 85.31 77 ALA A CA 1
ATOM 637 C C . ALA A 1 77 ? -15.876 2.060 6.932 1.00 85.31 77 ALA A C 1
ATOM 639 O O . ALA A 1 77 ? -14.792 1.869 6.387 1.00 85.31 77 ALA A O 1
ATOM 640 N N . TRP A 1 78 ? -16.601 1.052 7.423 1.00 86.25 78 TRP A N 1
ATOM 641 C CA . TRP A 1 78 ? -16.219 -0.355 7.294 1.00 86.25 78 TRP A CA 1
ATOM 642 C C . TRP A 1 78 ? -16.318 -0.855 5.848 1.00 86.25 78 TRP A C 1
ATOM 644 O O . TRP A 1 78 ? -15.384 -1.481 5.346 1.00 86.25 78 TRP A O 1
ATOM 654 N N . GLU A 1 79 ? -17.415 -0.539 5.160 1.00 87.38 79 GLU A N 1
ATOM 655 C CA . GLU A 1 79 ? -17.595 -0.849 3.738 1.00 87.38 79 GLU A CA 1
ATOM 656 C C . GLU A 1 79 ? -16.508 -0.178 2.890 1.00 87.38 79 GLU A C 1
ATOM 658 O O . GLU A 1 79 ? -15.883 -0.827 2.048 1.00 87.38 79 GLU A O 1
ATOM 663 N N . GLU A 1 80 ? -16.213 1.092 3.171 1.00 84.75 80 GLU A N 1
ATOM 664 C CA . GLU A 1 80 ? -15.151 1.834 2.496 1.00 84.75 80 GLU A CA 1
ATOM 665 C C . GLU A 1 80 ? -13.766 1.231 2.762 1.00 84.75 80 GLU A C 1
ATOM 667 O O . GLU A 1 80 ? -12.972 1.062 1.839 1.00 84.75 80 GLU A O 1
ATOM 672 N N . PHE A 1 81 ? -13.481 0.825 4.001 1.00 84.94 81 PHE A N 1
ATOM 673 C CA . PHE A 1 81 ? -12.231 0.151 4.345 1.00 84.94 81 PHE A CA 1
ATOM 674 C C . PHE A 1 81 ? -12.033 -1.148 3.549 1.00 84.94 81 PHE A C 1
ATOM 676 O O . PHE A 1 81 ? -10.950 -1.388 3.010 1.00 84.94 81 PHE A O 1
ATOM 683 N N . LEU A 1 82 ? -13.070 -1.981 3.427 1.00 88.00 82 LEU A N 1
ATOM 684 C CA . LEU A 1 82 ? -13.001 -3.200 2.618 1.00 88.00 82 LEU A CA 1
ATOM 685 C C . LEU A 1 82 ? -12.798 -2.882 1.133 1.00 88.00 82 LEU A C 1
ATOM 687 O O . LEU A 1 82 ? -11.951 -3.500 0.483 1.00 88.00 82 LEU A O 1
ATOM 691 N N . ARG A 1 83 ? -13.523 -1.886 0.612 1.00 88.19 83 ARG A N 1
ATOM 692 C CA . ARG A 1 83 ? -13.387 -1.421 -0.773 1.00 88.19 83 ARG A CA 1
ATOM 693 C C . ARG A 1 83 ? -11.961 -0.967 -1.076 1.00 88.19 83 ARG A C 1
ATOM 695 O O . ARG A 1 83 ? -11.417 -1.340 -2.111 1.00 88.19 83 ARG A O 1
ATOM 702 N N . LEU A 1 84 ? -11.341 -0.210 -0.171 1.00 82.88 84 LEU A N 1
ATOM 703 C CA . LEU A 1 84 ? -9.963 0.262 -0.316 1.00 82.88 84 LEU A CA 1
ATOM 704 C C . LEU A 1 84 ? -8.951 -0.888 -0.338 1.00 82.88 84 LEU A C 1
ATOM 706 O O . LEU A 1 84 ? -8.010 -0.847 -1.125 1.00 82.88 84 LEU A O 1
ATOM 710 N N . ASN A 1 85 ? -9.152 -1.931 0.469 1.00 86.88 85 ASN A N 1
ATOM 711 C CA . ASN A 1 85 ? -8.277 -3.106 0.459 1.00 86.88 85 ASN A CA 1
ATOM 712 C C . ASN A 1 85 ? -8.340 -3.871 -0.871 1.00 86.88 85 ASN A C 1
ATOM 714 O O . ASN A 1 85 ? -7.305 -4.266 -1.404 1.00 86.88 85 ASN A O 1
ATOM 718 N N . VAL A 1 86 ? -9.541 -4.051 -1.428 1.00 88.56 86 VAL A N 1
ATOM 719 C CA . VAL A 1 86 ? -9.710 -4.680 -2.748 1.00 88.56 86 VAL A CA 1
ATOM 720 C C . VAL A 1 86 ? -9.111 -3.800 -3.842 1.00 88.56 86 VAL A C 1
ATOM 722 O O . VAL A 1 86 ? -8.334 -4.288 -4.657 1.00 88.56 86 VAL A O 1
ATOM 725 N N . LEU A 1 87 ? -9.380 -2.491 -3.807 1.00 85.19 87 LEU A N 1
ATOM 726 C CA . LEU A 1 87 ? -8.800 -1.535 -4.748 1.00 85.19 87 LEU A CA 1
ATOM 727 C C . LEU A 1 87 ? -7.266 -1.564 -4.715 1.00 85.19 87 LEU A C 1
ATOM 729 O O . LEU A 1 87 ? -6.629 -1.509 -5.763 1.00 85.19 87 LEU A O 1
ATOM 733 N N . LEU A 1 88 ? -6.661 -1.673 -3.531 1.00 81.25 88 LEU A N 1
ATOM 734 C CA . LEU A 1 88 ? -5.210 -1.762 -3.390 1.00 81.25 88 LEU A CA 1
ATOM 735 C C . LEU A 1 88 ? -4.654 -3.047 -4.025 1.00 81.25 88 LEU A C 1
ATOM 737 O O . LEU A 1 88 ? -3.631 -3.000 -4.710 1.00 81.25 88 LEU A O 1
ATOM 741 N N . LEU A 1 89 ? -5.350 -4.178 -3.868 1.00 84.88 89 LEU A N 1
ATOM 742 C CA . LEU A 1 89 ? -4.997 -5.428 -4.543 1.00 84.88 89 LEU A CA 1
ATOM 743 C C . LEU A 1 89 ? -5.128 -5.310 -6.071 1.00 84.88 89 LEU A C 1
ATOM 745 O O . LEU A 1 89 ? -4.241 -5.762 -6.797 1.00 84.88 89 LEU A O 1
ATOM 749 N N . ASP A 1 90 ? -6.188 -4.674 -6.567 1.00 83.56 90 ASP A N 1
ATOM 750 C CA . ASP A 1 90 ? -6.407 -4.465 -8.002 1.00 83.56 90 ASP A CA 1
ATOM 751 C C . ASP A 1 90 ? -5.351 -3.542 -8.613 1.00 83.56 90 ASP A C 1
ATOM 753 O O . ASP A 1 90 ? -4.807 -3.834 -9.681 1.00 83.56 90 ASP A O 1
ATOM 757 N N . LEU A 1 91 ? -4.986 -2.467 -7.911 1.00 80.88 91 LEU A N 1
ATOM 758 C CA . LEU A 1 91 ? -3.886 -1.591 -8.309 1.00 80.88 91 LEU A CA 1
ATOM 759 C C . LEU A 1 91 ? -2.568 -2.364 -8.390 1.00 80.88 91 LEU A C 1
ATOM 761 O O . LEU A 1 91 ? -1.839 -2.223 -9.371 1.00 80.88 91 LEU A O 1
ATOM 765 N N . LYS A 1 92 ? -2.294 -3.244 -7.424 1.00 80.25 92 LYS A N 1
ATOM 766 C CA . LYS A 1 92 ? -1.099 -4.095 -7.433 1.00 80.25 92 LYS A CA 1
ATOM 767 C C . LYS A 1 92 ? -1.094 -5.085 -8.606 1.00 80.25 92 LYS A C 1
ATOM 769 O O . LYS A 1 92 ? -0.071 -5.257 -9.281 1.00 80.25 92 LYS A O 1
ATOM 774 N N . LYS A 1 93 ? -2.242 -5.708 -8.902 1.00 84.31 93 LYS A N 1
ATOM 775 C CA . LYS A 1 93 ? -2.441 -6.571 -10.083 1.00 84.31 93 LYS A CA 1
ATOM 776 C C . LYS A 1 93 ? -2.177 -5.798 -11.375 1.00 84.31 93 LYS A C 1
ATOM 778 O O . LYS A 1 93 ? -1.422 -6.261 -12.234 1.00 84.31 93 LYS A O 1
ATOM 783 N N . PHE A 1 94 ? -2.742 -4.599 -11.487 1.00 83.19 94 PHE A N 1
ATOM 784 C CA . PHE A 1 94 ? -2.579 -3.715 -12.636 1.00 83.19 94 PHE A CA 1
ATOM 785 C C . PHE A 1 94 ? -1.126 -3.269 -12.826 1.00 83.19 94 PHE A C 1
ATOM 787 O O . PHE A 1 94 ? -0.596 -3.364 -13.933 1.00 83.19 94 PHE A O 1
ATOM 794 N N . GLN A 1 95 ? -0.445 -2.863 -11.751 1.00 76.12 95 GLN A N 1
ATOM 795 C CA . GLN A 1 95 ? 0.981 -2.532 -11.778 1.00 76.12 95 GLN A CA 1
ATOM 796 C C . GLN A 1 95 ? 1.801 -3.715 -12.299 1.00 76.12 95 GLN A C 1
ATOM 798 O O . GLN A 1 95 ? 2.540 -3.570 -13.271 1.00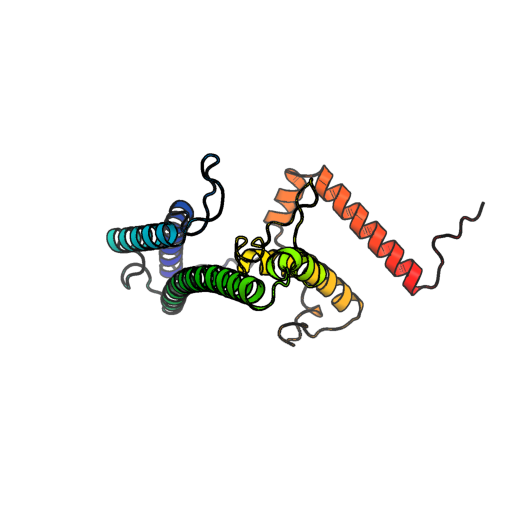 76.12 95 GLN A O 1
ATOM 803 N N . THR A 1 96 ? 1.599 -4.909 -11.740 1.00 78.00 96 THR A N 1
ATOM 804 C CA . THR A 1 96 ? 2.303 -6.131 -12.166 1.00 78.00 96 THR A CA 1
ATOM 805 C C . THR A 1 96 ? 2.066 -6.441 -13.651 1.00 78.00 96 THR A C 1
ATOM 807 O O . THR A 1 96 ? 3.003 -6.769 -14.391 1.00 78.00 96 THR A O 1
ATOM 810 N N . ALA A 1 97 ? 0.826 -6.293 -14.125 1.00 82.44 97 ALA A N 1
ATOM 811 C CA . ALA A 1 97 ? 0.479 -6.487 -15.529 1.00 82.44 97 ALA A CA 1
ATOM 812 C C . ALA A 1 97 ? 1.162 -5.455 -16.442 1.00 82.44 97 ALA A C 1
ATOM 814 O O . ALA A 1 97 ? 1.752 -5.835 -17.458 1.00 82.44 97 ALA A O 1
ATOM 815 N N . ASN A 1 98 ? 1.156 -4.176 -16.062 1.00 81.44 98 ASN A N 1
ATOM 816 C CA . ASN A 1 98 ? 1.771 -3.093 -16.831 1.00 81.44 98 ASN A CA 1
ATOM 817 C C . ASN A 1 98 ? 3.287 -3.230 -16.922 1.00 81.44 98 ASN A C 1
ATOM 819 O O . ASN A 1 98 ? 3.849 -3.065 -18.001 1.00 81.44 98 ASN A O 1
ATOM 823 N N . ILE A 1 99 ? 3.949 -3.613 -15.832 1.00 73.62 99 ILE A N 1
ATOM 824 C CA . ILE A 1 99 ? 5.385 -3.921 -15.803 1.00 73.62 99 ILE A CA 1
ATOM 825 C C . ILE A 1 99 ? 5.720 -5.003 -16.831 1.00 73.62 99 ILE A C 1
ATOM 827 O O . ILE A 1 99 ? 6.642 -4.872 -17.645 1.00 73.62 99 ILE A O 1
ATOM 831 N N . LYS A 1 100 ? 4.938 -6.087 -16.822 1.00 80.31 100 LYS A N 1
ATOM 832 C CA . LYS A 1 100 ? 5.108 -7.208 -17.749 1.00 80.31 100 LYS A CA 1
ATOM 833 C C . LYS A 1 100 ? 4.837 -6.783 -19.192 1.00 80.31 100 LYS A C 1
ATOM 835 O O . LYS A 1 100 ? 5.570 -7.200 -20.091 1.00 80.31 100 LYS A O 1
ATOM 840 N N . ALA A 1 101 ? 3.816 -5.960 -19.418 1.00 83.12 101 ALA A N 1
ATOM 841 C CA . ALA A 1 101 ? 3.482 -5.421 -20.730 1.00 83.12 101 ALA A CA 1
ATOM 842 C C . ALA A 1 101 ? 4.596 -4.507 -21.260 1.00 83.12 101 ALA A C 1
ATOM 844 O O . ALA A 1 101 ? 5.103 -4.761 -22.350 1.00 83.12 101 ALA A O 1
ATOM 845 N N . ALA A 1 102 ? 5.053 -3.532 -20.471 1.00 80.38 102 ALA A N 1
ATOM 846 C CA . ALA A 1 102 ? 6.137 -2.617 -20.822 1.00 80.38 102 ALA A CA 1
ATOM 847 C C . ALA A 1 102 ? 7.423 -3.375 -21.179 1.00 80.38 102 ALA A C 1
ATOM 849 O O . ALA A 1 102 ? 7.993 -3.156 -22.248 1.00 80.38 102 ALA A O 1
ATOM 850 N N . ARG A 1 103 ? 7.822 -4.363 -20.363 1.00 82.62 103 ARG A N 1
ATOM 851 C CA . ARG A 1 103 ? 8.958 -5.252 -20.674 1.00 82.62 103 ARG A CA 1
ATOM 852 C C . ARG A 1 103 ? 8.793 -5.961 -22.017 1.00 82.62 103 ARG A C 1
ATOM 854 O O . ARG A 1 103 ? 9.737 -6.025 -22.802 1.00 82.62 103 ARG A O 1
ATOM 861 N N . LYS A 1 104 ? 7.605 -6.506 -22.296 1.00 87.62 104 LYS A N 1
ATOM 862 C CA . LYS A 1 104 ? 7.321 -7.198 -23.563 1.00 87.62 104 LYS A CA 1
ATOM 863 C C . LYS A 1 104 ? 7.311 -6.246 -24.759 1.00 87.62 104 LYS A C 1
ATOM 865 O O . LYS A 1 104 ? 7.768 -6.644 -25.828 1.00 87.62 104 LYS A O 1
ATOM 870 N N . ILE A 1 105 ? 6.804 -5.026 -24.588 1.00 86.62 105 ILE A N 1
ATOM 871 C CA . ILE A 1 105 ? 6.795 -3.980 -25.616 1.00 86.62 105 ILE A CA 1
ATOM 872 C C . ILE A 1 105 ? 8.229 -3.584 -25.954 1.00 86.62 105 ILE A C 1
ATOM 874 O O . ILE A 1 105 ? 8.606 -3.687 -27.117 1.00 86.62 105 ILE A O 1
ATOM 878 N N . LEU A 1 106 ? 9.042 -3.242 -24.951 1.00 84.31 106 LEU A N 1
ATOM 879 C CA . LEU A 1 106 ? 10.445 -2.863 -25.141 1.00 84.31 106 LEU A CA 1
ATOM 880 C C . LEU A 1 106 ? 11.249 -3.996 -25.791 1.00 84.31 106 LEU A C 1
ATOM 882 O O . LEU A 1 106 ? 11.926 -3.780 -26.788 1.00 84.31 106 LEU A O 1
ATOM 886 N N . LYS A 1 107 ? 11.086 -5.241 -25.323 1.00 87.31 107 LYS A N 1
ATOM 887 C CA . LYS A 1 107 ? 11.751 -6.401 -25.940 1.00 87.31 107 LYS A CA 1
ATOM 888 C C . LYS A 1 107 ? 11.335 -6.610 -27.401 1.00 87.31 107 LYS A C 1
ATOM 890 O O . LYS A 1 107 ? 12.156 -6.986 -28.234 1.00 87.31 107 LYS A O 1
ATOM 895 N N . LYS A 1 108 ? 10.051 -6.413 -27.721 1.00 92.50 108 LYS A N 1
ATOM 896 C CA . LYS A 1 108 ? 9.543 -6.534 -29.096 1.00 92.50 108 LYS A CA 1
ATOM 897 C C . LYS A 1 108 ? 10.050 -5.393 -29.978 1.00 92.50 108 LYS A C 1
ATOM 899 O O . LYS A 1 108 ? 10.364 -5.651 -31.136 1.00 92.50 108 LYS A O 1
ATOM 904 N N . HIS A 1 109 ? 10.107 -4.178 -29.442 1.00 90.19 109 HIS A N 1
ATOM 905 C CA . HIS A 1 109 ? 10.661 -3.009 -30.111 1.00 90.19 109 HIS A CA 1
ATOM 906 C C . HIS A 1 109 ? 12.120 -3.259 -30.489 1.00 90.19 109 HIS A C 1
ATOM 908 O O . HIS A 1 109 ? 12.422 -3.290 -31.676 1.00 90.19 109 HIS A O 1
ATOM 914 N N . ASP A 1 110 ? 12.973 -3.571 -29.513 1.00 91.50 110 ASP A N 1
ATOM 915 C CA . ASP A 1 110 ? 14.410 -3.764 -29.731 1.00 91.50 110 ASP A CA 1
ATOM 916 C C . ASP A 1 110 ? 14.687 -4.888 -30.737 1.00 91.50 110 ASP A C 1
ATOM 918 O O . ASP A 1 110 ? 15.523 -4.749 -31.625 1.00 91.50 110 ASP A O 1
ATOM 922 N N . LYS A 1 111 ? 13.904 -5.977 -30.690 1.00 92.94 111 LYS A N 1
ATOM 923 C CA . LYS A 1 111 ? 14.002 -7.061 -31.680 1.00 92.94 111 LYS A CA 1
ATOM 924 C C . LYS A 1 111 ? 13.663 -6.610 -33.109 1.00 92.94 111 LYS A C 1
ATOM 926 O O . LYS A 1 111 ? 14.190 -7.182 -34.055 1.00 92.94 111 LYS A O 1
ATOM 931 N N . ARG A 1 112 ? 12.738 -5.660 -33.281 1.00 92.62 112 ARG A N 1
ATOM 932 C CA . ARG A 1 112 ? 12.273 -5.193 -34.600 1.00 92.62 112 ARG A CA 1
ATOM 933 C C . ARG A 1 112 ? 13.117 -4.058 -35.164 1.00 92.62 112 ARG A C 1
ATOM 935 O O . ARG A 1 112 ? 13.232 -3.962 -36.377 1.00 92.62 112 ARG A O 1
ATOM 942 N N . THR A 1 113 ? 13.646 -3.197 -34.303 1.00 90.19 113 THR A N 1
ATOM 943 C CA . THR A 1 113 ? 14.362 -1.983 -34.711 1.00 90.19 113 THR A CA 1
ATOM 944 C C . THR A 1 113 ? 15.876 -2.113 -34.576 1.00 90.19 113 THR A C 1
ATOM 946 O O . THR A 1 113 ? 16.586 -1.240 -35.059 1.00 90.19 113 THR A O 1
ATOM 949 N N . ALA A 1 114 ? 16.375 -3.172 -33.922 1.00 87.88 114 ALA A N 1
ATOM 950 C CA . ALA A 1 114 ? 17.776 -3.331 -33.517 1.00 87.88 114 ALA A CA 1
ATOM 951 C C . ALA A 1 114 ? 18.310 -2.178 -32.637 1.00 87.88 114 ALA A C 1
ATOM 953 O O . ALA A 1 114 ? 19.510 -2.084 -32.391 1.00 87.88 114 ALA A O 1
ATOM 954 N N . LEU A 1 115 ? 17.417 -1.317 -32.134 1.00 85.56 115 LEU A N 1
ATOM 955 C CA . LEU A 1 115 ? 17.729 -0.278 -31.159 1.00 85.56 115 LEU A CA 1
ATOM 956 C C . LEU A 1 115 ? 17.745 -0.871 -29.743 1.00 85.56 115 LEU A C 1
ATOM 958 O O . LEU A 1 115 ? 17.148 -1.913 -29.484 1.00 85.56 115 LEU A O 1
ATOM 962 N N . THR A 1 116 ? 18.398 -0.181 -28.808 1.00 82.94 116 THR A N 1
ATOM 963 C CA . THR A 1 116 ? 18.596 -0.616 -27.413 1.00 82.94 116 THR A CA 1
ATOM 964 C C . THR A 1 116 ? 17.701 0.150 -26.431 1.00 82.94 116 THR A C 1
ATOM 966 O O . THR A 1 116 ? 18.139 0.589 -25.362 1.00 82.94 116 THR A O 1
ATOM 969 N N . ALA A 1 117 ? 16.422 0.333 -26.778 1.00 78.75 117 ALA A N 1
ATOM 970 C CA . ALA A 1 117 ? 15.499 1.122 -25.961 1.00 78.75 117 ALA A CA 1
ATOM 971 C C . ALA A 1 117 ? 15.254 0.483 -24.585 1.00 78.75 117 ALA A C 1
ATOM 973 O O . ALA A 1 117 ? 15.099 1.205 -23.603 1.00 78.75 117 ALA A O 1
ATOM 974 N N . SER A 1 118 ? 15.275 -0.851 -24.473 1.00 76.12 118 SER A N 1
ATOM 975 C CA . SER A 1 118 ? 15.166 -1.535 -23.175 1.00 76.12 118 SER A CA 1
ATOM 976 C C . SER A 1 118 ? 16.334 -1.232 -22.232 1.00 76.12 118 SER A C 1
ATOM 978 O O . SER A 1 118 ? 16.117 -1.106 -21.026 1.00 76.12 118 SER A O 1
ATOM 980 N N . THR A 1 119 ? 17.543 -1.053 -22.770 1.00 78.00 119 THR A N 1
ATOM 981 C CA . THR A 1 119 ? 18.751 -0.705 -22.008 1.00 78.00 119 THR A CA 1
ATOM 982 C C . THR A 1 119 ? 18.709 0.749 -21.539 1.00 78.00 119 THR A C 1
ATOM 984 O O . THR A 1 119 ? 19.021 1.042 -20.388 1.00 78.00 119 THR A O 1
ATOM 987 N N . GLY A 1 120 ? 18.265 1.665 -22.408 1.00 74.00 120 GLY A N 1
ATOM 988 C CA . GLY A 1 120 ? 18.164 3.097 -22.100 1.00 74.00 120 GLY A CA 1
ATOM 989 C C . GLY A 1 120 ? 16.952 3.482 -21.245 1.00 74.00 120 GLY A C 1
ATOM 990 O O . GLY A 1 120 ? 16.956 4.540 -20.616 1.00 74.00 120 GLY A O 1
ATOM 991 N N . PHE A 1 121 ? 15.922 2.631 -21.176 1.00 74.44 121 PHE A N 1
ATOM 992 C CA . PHE A 1 121 ? 14.673 2.942 -20.476 1.00 74.44 121 PHE A CA 1
ATOM 993 C C . PHE A 1 121 ? 14.885 3.263 -18.991 1.00 74.44 121 PHE A C 1
ATOM 995 O O . PHE A 1 121 ? 14.241 4.162 -18.460 1.00 74.44 121 PHE A O 1
ATOM 1002 N N . GLN A 1 122 ? 15.818 2.581 -18.321 1.00 63.88 122 GLN A N 1
ATOM 1003 C CA . GLN A 1 122 ? 16.109 2.839 -16.905 1.00 63.88 122 GLN A CA 1
ATOM 1004 C C . GLN A 1 122 ? 16.670 4.249 -16.684 1.00 63.88 122 GLN A C 1
ATOM 1006 O O . GLN A 1 122 ? 16.233 4.959 -15.779 1.00 63.88 122 GLN A O 1
ATOM 1011 N N . ALA A 1 123 ? 17.608 4.663 -17.539 1.00 66.00 123 ALA A N 1
ATOM 1012 C CA . ALA A 1 123 ? 18.204 5.993 -17.499 1.00 66.00 123 ALA A CA 1
ATOM 1013 C C . ALA A 1 123 ? 17.179 7.080 -17.858 1.00 66.00 123 ALA A C 1
ATOM 1015 O O . ALA A 1 123 ? 17.143 8.119 -17.207 1.00 66.00 123 ALA A O 1
ATOM 1016 N N . PHE A 1 124 ? 16.296 6.809 -18.824 1.00 70.12 124 PHE A N 1
ATOM 1017 C CA . PHE A 1 124 ? 15.195 7.704 -19.188 1.00 70.12 124 PHE A CA 1
ATOM 1018 C C . PHE A 1 124 ? 14.183 7.893 -18.047 1.00 70.12 124 PHE A C 1
ATOM 1020 O O . PHE A 1 124 ? 13.750 9.009 -17.757 1.00 70.12 124 PHE A O 1
ATOM 1027 N N . VAL A 1 125 ? 13.815 6.813 -17.355 1.00 64.50 125 VAL A N 1
ATOM 1028 C CA . VAL A 1 125 ? 12.926 6.892 -16.189 1.00 64.50 125 VAL A CA 1
ATOM 1029 C C . VAL A 1 125 ? 13.601 7.675 -15.058 1.00 64.50 125 VAL A C 1
ATOM 1031 O O . VAL A 1 125 ? 12.960 8.540 -14.471 1.00 64.50 125 VAL A O 1
ATOM 1034 N N . ARG A 1 126 ? 14.901 7.454 -14.811 1.00 55.41 126 ARG A N 1
ATOM 1035 C CA . ARG A 1 126 ? 15.711 8.226 -13.847 1.00 55.41 126 ARG A CA 1
ATOM 1036 C C . ARG A 1 126 ? 15.771 9.718 -14.170 1.00 55.41 126 ARG A C 1
ATOM 1038 O O . ARG A 1 126 ? 15.737 10.531 -13.257 1.00 55.41 126 ARG A O 1
ATOM 1045 N N . SER A 1 127 ? 15.923 10.081 -15.443 1.00 62.19 127 SER A N 1
ATOM 1046 C CA . SER A 1 127 ? 16.038 11.488 -15.845 1.00 62.19 127 SER A CA 1
ATOM 1047 C C . SER A 1 127 ? 14.707 12.230 -15.766 1.00 62.19 127 SER A C 1
ATOM 1049 O O . SER A 1 127 ? 14.691 13.448 -15.642 1.00 62.19 127 SER A O 1
ATOM 1051 N N . THR A 1 128 ? 13.597 11.498 -15.868 1.00 55.22 128 THR A N 1
ATOM 1052 C CA . THR A 1 128 ? 12.248 12.071 -15.948 1.00 55.22 128 THR A CA 1
ATOM 1053 C C . THR A 1 128 ? 11.526 12.043 -14.599 1.00 55.22 128 THR A C 1
ATOM 1055 O O . THR A 1 128 ? 10.678 12.893 -14.344 1.00 55.22 128 THR A O 1
ATOM 1058 N N . LEU A 1 129 ? 11.856 11.089 -13.720 1.00 53.81 129 LEU A N 1
ATOM 1059 C CA . LEU A 1 129 ? 11.240 10.907 -12.405 1.00 53.81 129 LEU A CA 1
ATOM 1060 C C . LEU A 1 129 ? 12.322 10.874 -11.314 1.00 53.81 129 LEU A C 1
ATOM 1062 O O . LEU A 1 129 ? 13.303 10.141 -11.430 1.00 53.81 129 LEU A O 1
ATOM 1066 N N . SER A 1 130 ? 12.125 11.617 -10.222 1.00 52.25 130 SER A N 1
ATOM 1067 C CA . SER A 1 130 ? 12.993 11.603 -9.037 1.00 52.25 130 SER A CA 1
ATOM 1068 C C . SER A 1 130 ? 12.894 10.258 -8.299 1.00 52.25 130 SER A C 1
ATOM 1070 O O . SER A 1 130 ? 12.108 10.084 -7.370 1.00 52.25 130 SER A O 1
ATOM 1072 N N . ALA A 1 131 ? 13.674 9.273 -8.748 1.00 50.69 131 ALA A N 1
ATOM 1073 C CA . ALA A 1 131 ? 13.733 7.937 -8.159 1.00 50.69 131 ALA A CA 1
ATOM 1074 C C . ALA A 1 131 ? 14.806 7.857 -7.055 1.00 50.69 131 ALA A C 1
ATOM 1076 O O . ALA A 1 131 ? 15.926 8.322 -7.281 1.00 50.69 131 ALA A O 1
ATOM 1077 N N . PRO A 1 132 ? 14.529 7.211 -5.907 1.00 51.09 132 PRO A N 1
ATOM 1078 C CA . PRO A 1 132 ? 15.561 6.834 -4.944 1.00 51.09 132 PRO A CA 1
ATOM 1079 C C . PRO A 1 132 ? 16.617 5.914 -5.584 1.00 51.09 132 PRO A C 1
ATOM 1081 O O . PRO A 1 132 ? 16.272 4.926 -6.236 1.00 51.09 132 PRO A O 1
ATOM 1084 N N . THR A 1 133 ? 17.897 6.231 -5.389 1.00 51.56 133 THR A N 1
ATOM 1085 C CA . THR A 1 133 ? 19.058 5.424 -5.813 1.00 51.56 133 THR A CA 1
ATOM 1086 C C . THR A 1 133 ? 19.650 4.679 -4.618 1.00 51.56 133 THR A C 1
ATOM 1088 O O . THR A 1 133 ? 19.635 5.210 -3.505 1.00 51.56 133 THR A O 1
ATOM 1091 N N . ASP A 1 134 ? 20.206 3.484 -4.826 1.00 55.09 134 ASP A N 1
ATOM 1092 C CA . ASP A 1 134 ? 21.005 2.817 -3.792 1.00 55.09 134 ASP A CA 1
ATOM 1093 C C . ASP A 1 134 ? 22.404 3.453 -3.628 1.00 55.09 134 ASP A C 1
ATOM 1095 O O . ASP A 1 134 ? 22.754 4.425 -4.305 1.00 55.09 134 ASP A O 1
ATOM 1099 N N . LYS A 1 135 ? 23.201 2.907 -2.698 1.00 49.69 135 LYS A N 1
ATOM 1100 C CA . LYS A 1 135 ? 24.566 3.373 -2.390 1.00 49.69 135 LYS A CA 1
ATOM 1101 C C . LYS A 1 135 ? 25.547 3.203 -3.556 1.00 49.69 135 LYS A C 1
ATOM 1103 O O . LYS A 1 135 ? 26.534 3.929 -3.606 1.00 49.69 135 LYS A O 1
ATOM 1108 N N . ASP A 1 136 ? 25.248 2.301 -4.485 1.00 56.16 136 ASP A N 1
ATOM 1109 C CA . ASP A 1 136 ? 26.055 2.008 -5.669 1.00 56.16 136 ASP A CA 1
ATOM 1110 C C . ASP A 1 136 ? 25.572 2.808 -6.896 1.00 56.16 136 ASP A C 1
ATOM 1112 O O . ASP A 1 136 ? 26.068 2.635 -8.009 1.00 56.16 136 ASP A O 1
ATOM 1116 N N . GLY A 1 137 ? 24.600 3.711 -6.711 1.00 53.94 137 GLY A N 1
ATOM 1117 C CA . GLY A 1 137 ? 24.030 4.537 -7.773 1.00 53.94 137 GLY A CA 1
ATOM 1118 C C . GLY A 1 137 ? 23.084 3.780 -8.708 1.00 53.94 137 GLY A C 1
ATOM 1119 O O . GLY A 1 137 ? 22.639 4.360 -9.713 1.00 53.94 137 GLY A O 1
ATOM 1120 N N . ASN A 1 138 ? 22.744 2.530 -8.379 1.00 50.66 138 ASN A N 1
ATOM 1121 C CA . ASN A 1 138 ? 21.791 1.725 -9.123 1.00 50.66 138 ASN A CA 1
ATOM 1122 C C . ASN A 1 138 ? 20.367 2.129 -8.746 1.00 50.66 138 ASN A C 1
ATOM 1124 O O . ASN A 1 138 ? 20.024 2.400 -7.594 1.00 50.66 138 ASN A O 1
ATOM 1128 N N . ILE A 1 139 ? 19.508 2.159 -9.757 1.00 52.22 139 ILE A N 1
ATOM 1129 C CA . ILE A 1 139 ? 18.076 2.359 -9.579 1.00 52.22 139 ILE A CA 1
ATOM 1130 C C . ILE A 1 139 ? 17.430 1.025 -9.860 1.00 52.22 139 ILE A C 1
ATOM 1132 O O . ILE A 1 139 ? 17.522 0.512 -10.979 1.00 52.22 139 ILE A O 1
ATOM 1136 N N . SER A 1 140 ? 16.718 0.476 -8.878 1.00 53.25 140 SER A N 1
ATOM 1137 C CA . SER A 1 140 ? 15.742 -0.546 -9.214 1.00 53.25 140 SER A CA 1
ATOM 1138 C C . SER A 1 140 ? 14.694 0.143 -10.088 1.00 53.25 140 SER A C 1
ATOM 1140 O O . SER A 1 140 ? 13.929 0.999 -9.656 1.00 53.25 140 SER A O 1
ATOM 1142 N N . THR A 1 141 ? 14.710 -0.183 -11.378 1.00 48.75 141 THR A N 1
ATOM 1143 C CA . THR A 1 141 ? 13.830 0.389 -12.418 1.00 48.75 141 THR A CA 1
ATOM 1144 C C . THR A 1 141 ? 12.352 0.286 -12.050 1.00 48.75 141 THR A C 1
ATOM 1146 O O . THR A 1 141 ? 11.508 0.994 -12.592 1.00 48.75 141 THR A O 1
ATOM 1149 N N . TRP A 1 142 ? 12.052 -0.613 -11.116 1.00 48.12 142 TRP A N 1
ATOM 1150 C CA . TRP A 1 142 ? 10.733 -0.905 -10.602 1.00 48.12 142 TRP A CA 1
ATOM 1151 C C . TRP A 1 142 ? 10.469 -0.274 -9.230 1.00 48.12 142 TRP A C 1
ATOM 1153 O O . TRP A 1 142 ? 9.453 -0.593 -8.642 1.00 48.12 142 TRP A O 1
ATOM 1163 N N . VAL A 1 143 ? 11.306 0.626 -8.697 1.00 47.41 143 VAL A N 1
ATOM 1164 C CA . VAL A 1 143 ? 11.073 1.290 -7.389 1.00 47.41 143 VAL A CA 1
ATOM 1165 C C . VAL A 1 143 ? 9.734 2.026 -7.357 1.00 47.41 143 VAL A C 1
ATOM 1167 O O . VAL A 1 143 ? 9.021 1.936 -6.366 1.00 47.41 143 VAL A O 1
ATOM 1170 N N . PHE A 1 144 ? 9.318 2.645 -8.463 1.00 45.06 144 PHE A N 1
ATOM 1171 C CA . PHE A 1 144 ? 7.978 3.240 -8.608 1.00 45.06 144 PHE A CA 1
ATOM 1172 C C . PHE A 1 144 ? 6.824 2.221 -8.627 1.00 45.06 144 PHE A C 1
ATOM 1174 O O . PHE A 1 144 ? 5.660 2.599 -8.547 1.00 45.06 144 PHE A O 1
ATOM 1181 N N . TYR A 1 145 ? 7.146 0.937 -8.759 1.00 47.59 145 TYR A N 1
ATOM 1182 C CA . TYR A 1 145 ? 6.203 -0.174 -8.829 1.00 47.59 145 TYR A CA 1
ATOM 1183 C C . TYR A 1 145 ? 6.323 -1.163 -7.654 1.00 47.59 145 TYR A C 1
ATOM 1185 O O . TYR A 1 145 ? 5.416 -1.966 -7.482 1.00 47.59 145 TYR A O 1
ATOM 1193 N N . ASN A 1 146 ? 7.407 -1.092 -6.872 1.00 44.03 146 ASN A N 1
ATOM 1194 C CA . ASN A 1 146 ? 7.681 -1.899 -5.674 1.00 44.03 146 ASN A CA 1
ATOM 1195 C C . ASN A 1 146 ? 7.491 -1.101 -4.372 1.00 44.03 146 ASN A C 1
ATOM 1197 O O . ASN A 1 146 ? 7.506 -1.657 -3.278 1.00 44.03 146 ASN A O 1
ATOM 1201 N N . THR A 1 147 ? 7.381 0.224 -4.479 1.00 53.62 147 THR A N 1
ATOM 1202 C CA . THR A 1 147 ? 7.018 1.102 -3.368 1.00 53.62 147 THR A CA 1
ATOM 1203 C C . THR A 1 147 ? 5.566 1.471 -3.597 1.00 53.62 147 THR A C 1
ATOM 1205 O O . THR A 1 147 ? 5.234 2.014 -4.655 1.00 53.62 147 THR A O 1
ATOM 1208 N N . SER A 1 148 ? 4.686 1.131 -2.656 1.00 54.81 148 SER A N 1
ATOM 1209 C CA . SER A 1 148 ? 3.256 1.363 -2.833 1.00 54.81 148 SER A CA 1
ATOM 1210 C C . SER A 1 148 ? 3.012 2.845 -3.158 1.00 54.81 148 SER A C 1
ATOM 1212 O O . SER A 1 148 ? 3.597 3.737 -2.543 1.00 54.81 148 SER A O 1
ATOM 1214 N N . LEU A 1 149 ? 2.174 3.127 -4.164 1.00 51.38 149 LEU A N 1
ATOM 1215 C CA . LEU A 1 149 ? 1.794 4.495 -4.542 1.00 51.38 149 LEU A CA 1
ATOM 1216 C C . LEU A 1 149 ? 1.408 5.355 -3.312 1.00 51.38 149 LEU A C 1
ATOM 1218 O O . LEU A 1 149 ? 1.800 6.516 -3.277 1.00 51.38 149 LEU A O 1
ATOM 1222 N N . PRO A 1 150 ? 0.749 4.813 -2.264 1.00 49.81 150 PRO A N 1
ATOM 1223 C CA . PRO A 1 150 ? 0.545 5.510 -0.995 1.00 49.81 150 PRO A CA 1
ATOM 1224 C C . PRO A 1 150 ? 1.827 5.907 -0.255 1.00 49.81 150 PRO A C 1
ATOM 1226 O O . PRO A 1 150 ? 1.865 7.002 0.285 1.00 49.81 150 PRO A O 1
ATOM 1229 N N . HIS A 1 151 ? 2.877 5.081 -0.235 1.00 49.88 151 HIS A N 1
ATOM 1230 C CA . HIS A 1 151 ? 4.170 5.439 0.363 1.00 49.88 151 HIS A CA 1
ATOM 1231 C C . HIS A 1 151 ? 4.882 6.532 -0.433 1.00 49.88 151 HIS A C 1
ATOM 1233 O O . HIS A 1 151 ? 5.436 7.450 0.161 1.00 49.88 151 HIS A O 1
ATOM 1239 N N . VAL A 1 152 ? 4.833 6.470 -1.767 1.00 55.47 152 VAL A N 1
ATOM 1240 C CA . VAL A 1 152 ? 5.405 7.514 -2.633 1.00 55.47 152 VAL A CA 1
ATOM 1241 C C . VAL A 1 152 ? 4.634 8.820 -2.467 1.00 55.47 152 VAL A C 1
ATOM 1243 O O . VAL A 1 152 ? 5.240 9.864 -2.260 1.00 55.47 152 VAL A O 1
ATOM 1246 N N . LEU A 1 153 ? 3.300 8.768 -2.473 1.00 52.00 153 LEU A N 1
ATOM 1247 C CA . LEU A 1 153 ? 2.454 9.931 -2.227 1.00 52.00 153 LEU A CA 1
ATOM 1248 C C . LEU A 1 153 ? 2.657 10.470 -0.814 1.00 52.00 153 LEU A C 1
ATOM 1250 O O . LEU A 1 153 ? 2.841 11.665 -0.672 1.00 52.00 153 LEU A O 1
ATOM 1254 N N . LEU A 1 154 ? 2.700 9.638 0.226 1.00 53.69 154 LEU A N 1
ATOM 1255 C CA . LEU A 1 154 ? 2.942 10.088 1.596 1.00 53.69 154 LEU A CA 1
ATOM 1256 C C . LEU A 1 154 ? 4.334 10.705 1.741 1.00 53.69 154 LEU A C 1
ATOM 1258 O O . LEU A 1 154 ? 4.447 11.780 2.317 1.00 53.69 154 LEU A O 1
ATOM 1262 N N . ALA A 1 155 ? 5.380 10.085 1.192 1.00 52.78 155 ALA A N 1
ATOM 1263 C CA . ALA A 1 155 ? 6.742 10.615 1.219 1.00 52.78 155 ALA A CA 1
ATOM 1264 C C . ALA A 1 155 ? 6.855 11.925 0.430 1.00 52.78 155 ALA A C 1
ATOM 1266 O O . ALA A 1 155 ? 7.465 12.876 0.910 1.00 52.78 155 ALA A O 1
ATOM 1267 N N . SER A 1 156 ? 6.232 12.031 -0.746 1.00 51.75 156 SER A N 1
ATOM 1268 C CA . SER A 1 156 ? 6.192 13.276 -1.517 1.00 51.75 156 SER A CA 1
ATOM 1269 C C . SER A 1 156 ? 5.356 14.348 -0.818 1.00 51.75 156 SER A C 1
ATOM 1271 O O . SER A 1 156 ? 5.824 15.470 -0.678 1.00 51.75 156 SER A O 1
ATOM 1273 N N . LEU A 1 157 ? 4.167 14.027 -0.306 1.00 56.84 157 LEU A N 1
ATOM 1274 C CA . LEU A 1 157 ? 3.312 14.959 0.437 1.00 56.84 157 LEU A CA 1
ATOM 1275 C C . LEU A 1 157 ? 4.004 15.432 1.726 1.00 56.84 157 LEU A C 1
ATOM 1277 O O . LEU A 1 157 ? 3.946 16.604 2.070 1.00 56.84 157 LEU A O 1
ATOM 1281 N N . THR A 1 158 ? 4.722 14.562 2.432 1.00 56.94 158 THR A N 1
ATOM 1282 C CA . THR A 1 158 ? 5.433 14.958 3.657 1.00 56.94 158 THR A CA 1
ATOM 1283 C C . THR A 1 158 ? 6.729 15.716 3.375 1.00 56.94 158 THR A C 1
ATOM 1285 O O . THR A 1 158 ? 7.010 16.690 4.061 1.00 56.94 158 THR A O 1
ATOM 1288 N N . SER A 1 159 ? 7.505 15.345 2.355 1.00 55.44 159 SER A N 1
ATOM 1289 C CA . SER A 1 159 ? 8.773 16.027 2.038 1.00 55.44 159 SER A CA 1
ATOM 1290 C C . SER A 1 159 ? 8.598 17.340 1.276 1.00 55.44 159 SER A C 1
ATOM 1292 O O . SER A 1 159 ? 9.413 18.242 1.442 1.00 55.44 159 SER A O 1
ATOM 1294 N N . THR A 1 160 ? 7.544 17.474 0.463 1.00 56.16 160 THR A N 1
ATOM 1295 C CA . THR A 1 160 ? 7.314 18.674 -0.364 1.00 56.16 160 THR A CA 1
ATOM 1296 C C . THR A 1 160 ? 6.215 19.571 0.185 1.00 56.16 160 THR A C 1
ATOM 1298 O O . THR A 1 160 ? 6.359 20.792 0.175 1.00 56.16 160 THR A O 1
ATOM 1301 N N . LEU A 1 161 ? 5.132 19.000 0.720 1.00 58.38 161 LEU A N 1
ATOM 1302 C CA . LEU A 1 161 ? 3.956 19.784 1.082 1.00 58.38 161 LEU A CA 1
ATOM 1303 C C . LEU A 1 161 ? 4.123 20.464 2.441 1.00 58.38 161 LEU A C 1
ATOM 1305 O O . LEU A 1 161 ? 3.755 21.624 2.552 1.00 58.38 161 LEU A O 1
ATOM 1309 N N . LEU A 1 162 ? 4.761 19.831 3.434 1.00 66.12 162 LEU A N 1
ATOM 1310 C CA . LEU A 1 162 ? 5.078 20.480 4.721 1.00 66.12 162 LEU A CA 1
ATOM 1311 C C . LEU A 1 162 ? 5.901 21.776 4.544 1.00 66.12 162 LEU A C 1
ATOM 1313 O O . LEU A 1 162 ? 5.469 22.810 5.058 1.00 66.12 162 LEU A O 1
ATOM 1317 N N . PRO A 1 163 ? 7.012 21.792 3.776 1.00 64.81 163 PRO A N 1
ATOM 1318 C CA . PRO A 1 163 ? 7.726 23.036 3.476 1.00 64.81 163 PRO A CA 1
ATOM 1319 C C . PRO A 1 163 ? 6.886 24.050 2.688 1.00 64.81 163 PRO A C 1
ATOM 1321 O O . PRO A 1 163 ? 6.923 25.244 2.986 1.00 64.81 163 PRO A O 1
ATOM 1324 N N . CYS A 1 164 ? 6.096 23.602 1.705 1.00 64.62 164 CYS A N 1
ATOM 1325 C CA . CYS A 1 164 ? 5.231 24.492 0.928 1.00 64.62 164 CYS A CA 1
ATOM 1326 C C . CYS A 1 164 ? 4.130 25.143 1.777 1.00 64.62 164 CYS A C 1
ATOM 1328 O O . CYS A 1 164 ? 3.876 26.330 1.598 1.00 64.62 164 CYS A O 1
ATOM 1330 N N . LEU A 1 165 ? 3.521 24.418 2.723 1.00 67.12 165 LEU A N 1
ATOM 1331 C CA . LEU A 1 165 ? 2.504 24.949 3.640 1.00 67.12 165 LEU A CA 1
ATOM 1332 C C . LEU A 1 165 ? 3.061 26.122 4.452 1.00 67.12 165 LEU A C 1
ATOM 1334 O O . LEU A 1 165 ? 2.463 27.196 4.471 1.00 67.12 165 LEU A O 1
ATOM 1338 N N . VAL A 1 166 ? 4.249 25.951 5.042 1.00 71.81 166 VAL A N 1
ATOM 1339 C CA . VAL A 1 166 ? 4.910 26.998 5.838 1.00 71.81 166 VAL A CA 1
ATOM 1340 C C . VAL A 1 166 ? 5.261 28.213 4.972 1.00 71.81 166 VAL A C 1
ATOM 1342 O O . 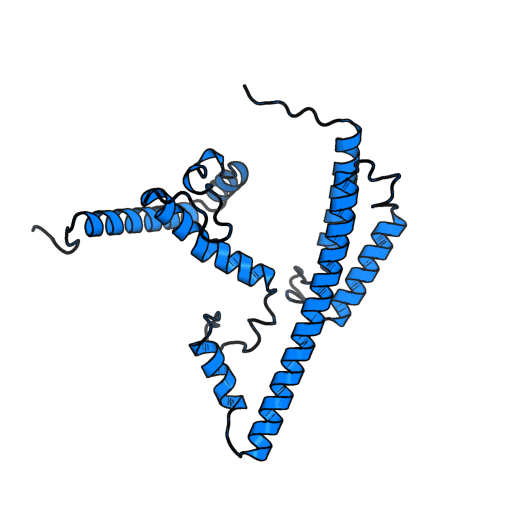VAL A 1 166 ? 5.038 29.352 5.383 1.00 71.81 166 VAL A O 1
ATOM 1345 N N . LYS A 1 167 ? 5.766 28.000 3.748 1.00 73.44 167 LYS A N 1
ATOM 1346 C CA . LYS A 1 167 ? 6.096 29.097 2.818 1.00 73.44 167 LYS A CA 1
ATOM 1347 C C . LYS A 1 167 ? 4.841 29.835 2.327 1.00 73.44 167 LYS A C 1
ATOM 1349 O O . LYS A 1 167 ? 4.861 31.058 2.219 1.00 73.44 167 LYS A O 1
ATOM 1354 N N . MET A 1 168 ? 3.733 29.131 2.091 1.00 70.88 168 MET A N 1
ATOM 1355 C CA . MET A 1 168 ? 2.452 29.736 1.701 1.00 70.88 168 MET A CA 1
ATOM 1356 C C . MET A 1 168 ? 1.807 30.531 2.840 1.00 70.88 168 MET A C 1
ATOM 1358 O O . MET A 1 168 ? 1.308 31.629 2.596 1.00 70.88 168 MET A O 1
ATOM 1362 N N . GLN A 1 169 ? 1.899 30.035 4.078 1.00 74.31 169 GLN A N 1
ATOM 1363 C CA . GLN A 1 169 ? 1.446 30.750 5.271 1.00 74.31 169 GLN A CA 1
ATOM 1364 C C . GLN A 1 169 ? 2.241 32.047 5.483 1.00 74.31 169 GLN A C 1
ATOM 1366 O O . GLN A 1 169 ? 1.642 33.102 5.684 1.00 74.31 169 GLN A O 1
ATOM 1371 N N . LYS A 1 170 ? 3.578 32.007 5.344 1.00 73.50 170 LYS A N 1
ATOM 1372 C CA . LYS A 1 170 ? 4.438 33.209 5.380 1.00 73.50 170 LYS A CA 1
ATOM 1373 C C . LYS A 1 170 ? 4.095 34.216 4.273 1.00 73.50 170 LYS A C 1
ATOM 1375 O O . LYS A 1 170 ? 4.169 35.417 4.501 1.00 73.50 170 LYS A O 1
ATOM 1380 N N . ALA A 1 171 ? 3.718 33.736 3.087 1.00 76.81 171 ALA A N 1
ATOM 1381 C CA . ALA A 1 171 ? 3.333 34.571 1.948 1.00 76.81 171 ALA A CA 1
ATOM 1382 C C . ALA A 1 171 ? 1.876 35.081 2.004 1.00 76.81 171 ALA A C 1
ATOM 1384 O O . ALA A 1 171 ? 1.429 35.722 1.054 1.00 76.81 171 ALA A O 1
ATOM 1385 N N . GLY A 1 172 ? 1.121 34.774 3.068 1.00 76.94 172 GLY A N 1
ATOM 1386 C CA . GLY A 1 172 ? -0.272 35.203 3.230 1.00 76.94 172 GLY A CA 1
ATOM 1387 C C . GLY A 1 172 ? -1.266 34.536 2.269 1.00 76.94 172 GLY A C 1
ATOM 1388 O O . GLY A 1 172 ? -2.361 35.055 2.071 1.00 76.94 172 GLY A O 1
ATOM 1389 N N . LYS A 1 173 ? -0.906 33.403 1.649 1.00 78.19 173 LYS A N 1
ATOM 1390 C CA . LYS A 1 173 ? -1.781 32.675 0.715 1.00 78.19 173 LYS A CA 1
ATOM 1391 C C . LYS A 1 173 ? -2.597 31.621 1.469 1.00 78.19 173 LYS A C 1
ATOM 1393 O O . LYS A 1 173 ? -2.036 30.622 1.912 1.00 78.19 173 LYS A O 1
ATOM 1398 N N . GLY A 1 174 ? -3.908 31.841 1.597 1.00 78.50 174 GLY A N 1
ATOM 1399 C CA . GLY A 1 174 ? -4.818 30.966 2.356 1.00 78.50 174 GLY A CA 1
ATOM 1400 C C . GLY A 1 174 ? -5.320 29.719 1.627 1.00 78.50 174 GLY A C 1
ATOM 1401 O O . GLY A 1 174 ? -5.639 28.708 2.258 1.00 78.50 174 GLY A O 1
ATOM 1402 N N . GLU A 1 175 ? -5.308 29.738 0.296 1.00 81.88 175 GLU A N 1
ATOM 1403 C CA . GLU A 1 175 ? -5.846 28.653 -0.522 1.00 81.88 175 GLU A CA 1
ATOM 1404 C C . GLU A 1 175 ? -4.888 27.459 -0.613 1.00 81.88 175 GLU A C 1
ATOM 1406 O O . GLU A 1 175 ? -3.727 27.583 -1.009 1.00 81.88 175 GLU A O 1
ATOM 1411 N N . CYS A 1 176 ? -5.391 26.264 -0.305 1.00 75.12 176 CYS A N 1
ATOM 1412 C CA . CYS A 1 176 ? -4.638 25.025 -0.452 1.00 75.12 176 CYS A CA 1
ATOM 1413 C C . CYS A 1 176 ? -4.377 24.705 -1.938 1.00 75.12 176 CYS A C 1
ATOM 1415 O O . CYS A 1 176 ? -5.326 24.639 -2.720 1.00 75.12 176 CYS A O 1
ATOM 1417 N N . PRO A 1 177 ? -3.136 24.397 -2.355 1.00 69.94 177 PRO A N 1
ATOM 1418 C CA . PRO A 1 177 ? -2.822 24.118 -3.760 1.00 69.94 177 PRO A CA 1
ATOM 1419 C C . PRO A 1 177 ? -3.437 22.806 -4.276 1.00 69.94 177 PRO A C 1
ATOM 1421 O O . PRO A 1 177 ? -3.533 22.610 -5.485 1.00 69.94 177 PRO A O 1
ATOM 1424 N N . LEU A 1 178 ? -3.862 21.910 -3.376 1.00 67.06 178 LEU A N 1
ATOM 1425 C CA . LEU A 1 178 ? -4.481 20.631 -3.732 1.00 67.06 178 LEU A CA 1
ATOM 1426 C C . LEU A 1 178 ? -6.003 20.725 -3.857 1.00 67.06 178 LEU A C 1
ATOM 1428 O O . LEU A 1 178 ? -6.570 20.256 -4.839 1.00 67.06 178 LEU A O 1
ATOM 1432 N N . CYS A 1 179 ? -6.670 21.308 -2.857 1.00 73.00 179 CYS A N 1
ATOM 1433 C CA . CYS A 1 179 ? -8.134 21.331 -2.782 1.00 73.00 179 CYS A CA 1
ATOM 1434 C C . CYS A 1 179 ? -8.754 22.726 -2.938 1.00 73.00 179 CYS A C 1
ATOM 1436 O O . CYS A 1 179 ? -9.976 22.843 -2.906 1.00 73.00 179 CYS A O 1
ATOM 1438 N N . ARG A 1 180 ? -7.939 23.781 -3.085 1.00 79.50 180 ARG A N 1
ATOM 1439 C CA . ARG A 1 180 ? -8.341 25.199 -3.202 1.00 79.50 180 ARG A CA 1
ATOM 1440 C C . ARG A 1 180 ? -9.172 25.749 -2.040 1.00 79.50 180 ARG A C 1
ATOM 1442 O O . ARG A 1 180 ? -9.691 26.851 -2.124 1.00 79.50 180 ARG A O 1
ATOM 1449 N N . SER A 1 181 ? -9.308 24.995 -0.952 1.00 77.19 181 SER A N 1
ATOM 1450 C CA . SER A 1 181 ? -10.001 25.452 0.254 1.00 77.19 181 SER A CA 1
ATOM 1451 C C . SER A 1 181 ? -9.117 26.414 1.050 1.00 77.19 181 SER A C 1
ATOM 1453 O O . SER A 1 181 ? -7.897 26.239 1.075 1.00 77.19 181 SER A O 1
ATOM 1455 N N . ASP A 1 182 ? -9.726 27.391 1.721 1.00 80.75 182 ASP A N 1
ATOM 1456 C CA . ASP A 1 182 ? -9.030 28.367 2.568 1.00 80.75 182 ASP A CA 1
ATOM 1457 C C . ASP A 1 182 ? -8.695 27.762 3.939 1.00 80.75 182 ASP A C 1
ATOM 1459 O O . ASP A 1 182 ? -9.418 27.913 4.922 1.00 80.75 182 ASP A O 1
ATOM 1463 N N . VAL A 1 183 ? -7.643 26.944 3.965 1.00 80.31 183 VAL A N 1
ATOM 1464 C CA . VAL A 1 183 ? -7.249 26.152 5.143 1.00 80.31 183 VAL A CA 1
ATOM 1465 C C . VAL A 1 183 ? -5.798 26.373 5.557 1.00 80.31 183 VAL A C 1
ATOM 1467 O O . VAL A 1 183 ? -5.406 25.943 6.638 1.00 80.31 183 VAL A O 1
ATOM 1470 N N . ILE A 1 184 ? -4.988 27.052 4.736 1.00 79.12 184 ILE A N 1
ATOM 1471 C CA . ILE A 1 184 ? -3.547 27.206 4.987 1.00 79.12 184 ILE A CA 1
ATOM 1472 C C . ILE A 1 184 ? -3.277 28.151 6.159 1.00 79.12 184 ILE A C 1
ATOM 1474 O O . ILE A 1 184 ? -2.434 27.857 7.001 1.00 79.12 184 ILE A O 1
ATOM 1478 N N . LEU A 1 185 ? -4.016 29.259 6.262 1.00 79.19 185 LEU A N 1
ATOM 1479 C CA . LEU A 1 185 ? -3.853 30.218 7.364 1.00 79.19 185 LEU A CA 1
ATOM 1480 C C . LEU A 1 185 ? -4.432 29.709 8.693 1.00 79.19 185 LEU A C 1
ATOM 1482 O O . LEU A 1 185 ? -4.082 30.234 9.746 1.00 79.19 185 LEU A O 1
ATOM 1486 N N . LEU A 1 186 ? -5.281 28.678 8.646 1.00 78.19 186 LEU A N 1
ATOM 1487 C CA . LEU A 1 186 ? -5.844 28.019 9.827 1.00 78.19 186 LEU A CA 1
ATOM 1488 C C . LEU A 1 186 ? -4.887 26.982 10.437 1.00 78.19 186 LEU A C 1
ATOM 1490 O O . LEU A 1 186 ? -5.098 26.553 11.569 1.00 78.19 186 LEU A O 1
ATOM 1494 N N . ALA A 1 187 ? -3.847 26.567 9.707 1.00 73.12 187 ALA A N 1
ATOM 1495 C CA . ALA A 1 187 ? -2.864 25.608 10.189 1.00 73.12 187 ALA A CA 1
ATOM 1496 C C . ALA A 1 187 ? -1.889 26.289 11.167 1.00 73.12 187 ALA A C 1
ATOM 1498 O O . ALA A 1 187 ? -0.953 26.983 10.766 1.00 73.12 187 ALA A O 1
ATOM 1499 N N . ASP A 1 188 ? -2.108 26.095 12.467 1.00 68.25 188 ASP A N 1
ATOM 1500 C CA . ASP A 1 188 ? -1.262 26.636 13.531 1.00 68.25 188 ASP A CA 1
ATOM 1501 C C . ASP A 1 188 ? -0.604 25.526 14.375 1.00 68.25 188 ASP A C 1
ATOM 1503 O O . ASP A 1 188 ? -0.751 24.326 14.129 1.00 68.25 188 ASP A O 1
ATOM 1507 N N . LYS A 1 189 ? 0.149 25.921 15.409 1.00 66.94 189 LYS A N 1
ATOM 1508 C CA . LYS A 1 189 ? 0.841 24.980 16.307 1.00 66.94 189 LYS A CA 1
ATOM 1509 C C . LYS A 1 189 ? -0.119 24.057 17.070 1.00 66.94 189 LYS A C 1
ATOM 1511 O O . LYS A 1 189 ? 0.333 23.043 17.594 1.00 66.94 189 LYS A O 1
ATOM 1516 N N . THR A 1 190 ? -1.409 24.389 17.149 1.00 67.88 190 THR A N 1
ATOM 1517 C CA . THR A 1 190 ? -2.427 23.562 17.816 1.00 67.88 190 THR A CA 1
ATOM 1518 C C . THR A 1 190 ? -2.894 22.393 16.950 1.00 67.88 190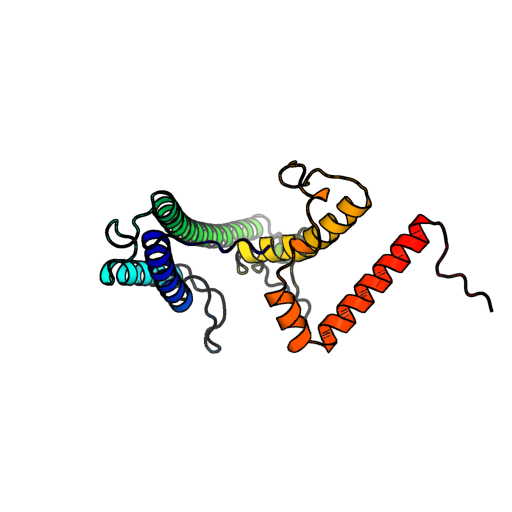 THR A C 1
ATOM 1520 O O . THR A 1 190 ? -3.430 21.424 17.480 1.00 67.88 190 THR A O 1
ATOM 1523 N N . CYS A 1 191 ? -2.611 22.428 15.644 1.00 66.19 191 CYS A N 1
ATOM 1524 C CA . CYS A 1 191 ? -2.844 21.316 14.721 1.00 66.19 191 CYS A CA 1
ATOM 1525 C C . CYS A 1 191 ? -1.759 20.224 14.787 1.00 66.19 191 CYS A C 1
ATOM 1527 O O . CYS A 1 191 ? -1.883 19.196 14.121 1.00 66.19 191 CYS A O 1
ATOM 1529 N N . LEU A 1 192 ? -0.687 20.432 15.561 1.00 69.56 192 LEU A N 1
ATOM 1530 C CA . LEU A 1 192 ? 0.393 19.459 15.726 1.00 69.56 192 LEU A CA 1
ATOM 1531 C C . LEU A 1 192 ? 0.045 18.424 16.804 1.00 69.56 192 LEU A C 1
ATOM 1533 O O . LEU A 1 192 ? -0.406 18.770 17.896 1.00 69.56 192 LEU A O 1
ATOM 1537 N N . ASP A 1 193 ? 0.330 17.150 16.526 1.00 76.06 193 ASP 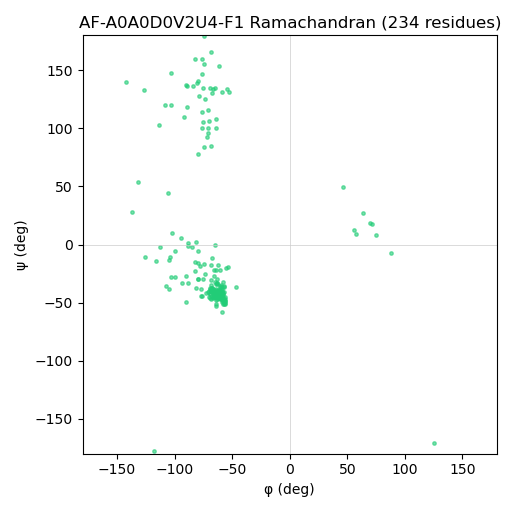A N 1
ATOM 1538 C CA . ASP A 1 193 ? 0.211 16.077 17.514 1.00 76.06 193 ASP A CA 1
ATOM 1539 C C . ASP A 1 193 ? 1.316 16.214 18.579 1.00 76.06 193 ASP A C 1
ATOM 1541 O O . ASP A 1 193 ? 2.481 15.850 18.382 1.00 76.06 193 ASP A O 1
ATOM 1545 N N . LEU A 1 194 ? 0.932 16.770 19.729 1.00 76.00 194 LEU A N 1
ATOM 1546 C CA . LEU A 1 194 ? 1.822 16.993 20.867 1.00 76.00 194 LEU A CA 1
ATOM 1547 C C . LEU A 1 194 ? 2.369 15.683 21.450 1.00 76.00 194 LEU A C 1
ATOM 1549 O O . LEU A 1 194 ? 3.481 15.675 21.978 1.00 76.00 194 LEU A O 1
ATOM 1553 N N . THR A 1 195 ? 1.625 14.579 21.349 1.00 75.94 195 THR A N 1
ATOM 1554 C CA . THR A 1 195 ? 2.060 13.267 21.837 1.00 75.94 195 THR A CA 1
ATOM 1555 C C . THR A 1 195 ? 3.220 12.754 20.991 1.00 75.94 195 THR A C 1
ATOM 1557 O O . THR A 1 195 ? 4.251 12.364 21.540 1.00 75.94 195 THR A O 1
ATOM 1560 N N . VAL A 1 196 ? 3.103 12.839 19.664 1.00 72.50 196 VAL A N 1
ATOM 1561 C CA . VAL A 1 196 ? 4.173 12.432 18.740 1.00 72.50 196 VAL A CA 1
ATOM 1562 C C . VAL A 1 196 ? 5.387 13.358 18.847 1.00 72.50 196 VAL A C 1
ATOM 1564 O O . VAL A 1 196 ? 6.522 12.884 18.868 1.00 72.50 196 VAL A O 1
ATOM 1567 N N . MET A 1 197 ? 5.180 14.671 18.984 1.00 73.81 197 MET A N 1
ATOM 1568 C CA . MET A 1 197 ? 6.283 15.624 19.157 1.00 73.81 197 MET A CA 1
ATOM 1569 C C . MET A 1 197 ? 7.093 15.342 20.433 1.00 73.81 197 MET A C 1
ATOM 1571 O O . MET A 1 197 ? 8.326 15.369 20.402 1.00 73.81 197 MET A O 1
ATOM 1575 N N . ASN A 1 198 ? 6.417 15.087 21.556 1.00 78.88 198 ASN A N 1
ATOM 1576 C CA . ASN A 1 198 ? 7.087 14.789 22.821 1.00 78.88 198 ASN A CA 1
ATOM 1577 C C . ASN A 1 198 ? 7.832 13.455 22.751 1.00 78.88 198 ASN A C 1
ATOM 1579 O O . ASN A 1 198 ? 8.990 13.395 23.156 1.00 78.88 198 ASN A O 1
ATOM 1583 N N . PHE A 1 199 ? 7.225 12.441 22.130 1.00 84.38 199 PHE A N 1
ATOM 1584 C CA . PHE A 1 199 ? 7.887 11.170 21.851 1.00 84.38 199 PHE A CA 1
ATOM 1585 C C . PHE A 1 199 ? 9.178 11.365 21.040 1.00 84.38 199 PHE A C 1
ATOM 1587 O O . PHE A 1 199 ? 10.234 10.874 21.429 1.00 84.38 199 PHE A O 1
ATOM 1594 N N . MET A 1 200 ? 9.135 12.140 19.950 1.00 65.81 200 MET A N 1
ATOM 1595 C CA . MET A 1 200 ? 10.325 12.399 19.130 1.00 65.81 200 MET A CA 1
ATOM 1596 C C . MET A 1 200 ? 11.432 13.119 19.910 1.00 65.81 200 MET A C 1
ATOM 1598 O O . MET A 1 200 ? 12.603 12.787 19.756 1.00 65.81 200 MET A O 1
ATOM 1602 N N . LYS A 1 201 ? 11.080 14.085 20.765 1.00 75.38 201 LYS A N 1
ATOM 1603 C CA . LYS A 1 201 ? 12.052 14.812 21.598 1.00 75.38 201 LYS A CA 1
ATOM 1604 C C . LYS A 1 201 ? 12.685 13.937 22.675 1.00 75.38 201 LYS A C 1
ATOM 1606 O O . LYS A 1 201 ? 13.850 14.142 22.997 1.00 75.38 201 LYS A O 1
ATOM 1611 N N . GLU A 1 202 ? 11.921 13.007 23.233 1.00 72.38 202 GLU A N 1
ATOM 1612 C CA . GLU A 1 202 ? 12.377 12.114 24.296 1.00 72.38 202 GLU A CA 1
ATOM 1613 C C . GLU A 1 202 ? 13.275 10.999 23.749 1.00 72.38 202 GLU A C 1
ATOM 1615 O O . GLU A 1 202 ? 14.345 10.742 24.297 1.00 72.38 202 GLU A O 1
ATOM 1620 N N . TRP A 1 203 ? 12.883 10.394 22.626 1.00 67.19 203 TRP A N 1
ATOM 1621 C CA . TRP A 1 203 ? 13.579 9.241 22.051 1.00 67.19 203 TRP A CA 1
ATOM 1622 C C . TRP A 1 203 ? 14.686 9.611 21.054 1.00 67.19 203 TRP A C 1
ATOM 1624 O O . TRP A 1 203 ? 15.655 8.865 20.929 1.00 67.19 203 TRP A O 1
ATOM 1634 N N . PHE A 1 204 ? 14.590 10.766 20.382 1.00 71.69 204 PHE A N 1
ATOM 1635 C CA . PHE A 1 204 ? 15.544 11.220 19.354 1.00 71.69 204 PHE A CA 1
ATOM 1636 C C . PHE A 1 204 ? 16.002 12.682 19.560 1.00 71.69 204 PHE A C 1
ATOM 1638 O O . PHE A 1 204 ? 15.884 13.530 18.668 1.00 71.69 204 PHE A O 1
ATOM 1645 N N . PRO A 1 205 ? 16.525 13.043 20.748 1.00 75.56 205 PRO A N 1
ATOM 1646 C CA . PRO A 1 205 ? 16.820 14.434 21.093 1.00 75.56 205 PRO A CA 1
ATOM 1647 C C . PRO A 1 205 ? 17.932 15.065 20.243 1.00 75.56 205 PRO A C 1
ATOM 1649 O O . PRO A 1 205 ? 17.959 16.288 20.087 1.00 75.56 205 PRO A O 1
ATOM 1652 N N . LYS A 1 206 ? 18.876 14.271 19.718 1.00 64.88 206 LYS A N 1
ATOM 1653 C CA . LYS A 1 206 ? 20.001 14.781 18.915 1.00 64.88 206 LYS A CA 1
ATOM 1654 C C . LYS A 1 206 ? 19.546 15.118 17.498 1.00 64.88 206 LYS A C 1
ATOM 1656 O O . LYS A 1 206 ? 19.856 16.191 16.992 1.00 64.88 206 LYS A O 1
ATOM 1661 N N . GLU A 1 207 ? 18.765 14.228 16.905 1.00 76.31 207 GLU A N 1
ATOM 1662 C CA . GLU A 1 207 ? 18.202 14.322 15.564 1.00 76.31 207 GLU A CA 1
ATOM 1663 C C . GLU A 1 207 ? 17.205 15.480 15.485 1.00 76.31 207 GLU A C 1
ATOM 1665 O O . GLU A 1 207 ? 17.276 16.298 14.569 1.00 76.31 207 GLU A O 1
ATOM 1670 N N . VAL A 1 208 ? 16.340 15.618 16.498 1.00 78.81 208 VAL A N 1
ATOM 1671 C CA . VAL A 1 208 ? 15.395 16.740 16.589 1.00 78.81 208 VAL A CA 1
ATOM 1672 C C . VAL A 1 208 ? 16.132 18.079 16.694 1.00 78.81 208 VAL A C 1
ATOM 1674 O O . VAL A 1 208 ? 15.772 19.025 15.997 1.00 78.81 208 VAL A O 1
ATOM 1677 N N . LYS A 1 209 ? 17.189 18.177 17.514 1.00 78.88 209 LYS A N 1
ATOM 1678 C CA . LYS A 1 209 ? 17.997 19.408 17.624 1.00 78.88 209 LYS A CA 1
ATOM 1679 C C . LYS A 1 209 ? 18.736 19.740 16.330 1.00 78.88 209 LYS A C 1
ATOM 1681 O O . LYS A 1 209 ? 18.778 20.906 15.950 1.00 78.88 209 LYS A O 1
ATOM 1686 N N . ALA A 1 210 ? 19.299 18.737 15.656 1.00 81.94 210 ALA A N 1
ATOM 1687 C CA . ALA A 1 210 ? 19.969 18.926 14.374 1.00 81.94 210 ALA A CA 1
ATOM 1688 C C . ALA A 1 210 ? 18.996 19.449 13.308 1.00 81.94 210 ALA A C 1
ATOM 1690 O O . ALA A 1 210 ? 19.302 20.431 12.636 1.00 81.94 210 ALA A O 1
ATOM 1691 N N . LYS A 1 211 ? 17.795 18.861 13.217 1.00 78.25 211 LYS A N 1
ATOM 1692 C CA . LYS A 1 211 ? 16.769 19.302 12.264 1.00 78.25 211 LYS A CA 1
ATOM 1693 C C . LYS A 1 211 ? 16.216 20.689 12.594 1.00 78.25 211 LYS A C 1
ATOM 1695 O O . LYS A 1 211 ? 15.988 21.480 11.687 1.00 78.25 211 LYS A O 1
ATOM 1700 N N . GLN A 1 212 ? 16.032 21.011 13.877 1.00 78.50 212 GLN A N 1
ATOM 1701 C CA . GLN A 1 212 ? 15.620 22.355 14.288 1.00 78.50 212 GLN A CA 1
ATOM 1702 C C . GLN A 1 212 ? 16.663 23.401 13.880 1.00 78.50 212 GLN A C 1
ATOM 1704 O O . GLN A 1 212 ? 16.298 24.421 13.309 1.00 78.50 212 GLN A O 1
ATOM 1709 N N . LYS A 1 213 ? 17.952 23.112 14.100 1.00 84.94 213 LYS A N 1
ATOM 1710 C CA . LYS A 1 213 ? 19.054 23.991 13.697 1.00 84.94 213 LYS A CA 1
ATOM 1711 C C . LYS A 1 213 ? 19.087 24.215 12.181 1.00 84.94 213 LYS A C 1
ATOM 1713 O O . LYS A 1 213 ? 19.204 25.353 11.750 1.00 84.94 213 LYS A O 1
ATOM 1718 N N . GLU A 1 214 ? 18.939 23.153 11.390 1.00 82.88 214 GLU A N 1
ATOM 1719 C CA . GLU A 1 214 ? 18.866 23.238 9.924 1.00 82.88 214 GLU A CA 1
ATOM 1720 C C . GLU A 1 214 ? 17.695 24.126 9.461 1.00 82.88 214 GLU A C 1
ATOM 1722 O O . GLU A 1 214 ? 17.870 24.990 8.605 1.00 82.88 214 GLU A O 1
ATOM 1727 N N . ASN A 1 215 ? 16.513 23.962 10.068 1.00 75.44 215 ASN A N 1
ATOM 1728 C CA . ASN A 1 215 ? 15.343 24.785 9.759 1.00 75.44 215 ASN A CA 1
ATOM 1729 C C . ASN A 1 215 ? 15.566 26.261 10.134 1.00 75.44 215 ASN A C 1
ATOM 1731 O O . ASN A 1 215 ? 15.179 27.152 9.380 1.00 75.44 215 ASN A O 1
ATOM 1735 N N . ASP A 1 216 ? 16.178 26.528 11.292 1.00 80.25 216 ASP A N 1
ATOM 1736 C CA . ASP A 1 216 ? 16.469 27.888 11.754 1.00 80.25 216 ASP A CA 1
ATOM 1737 C C . ASP A 1 216 ? 17.491 28.575 10.826 1.00 80.25 216 ASP A C 1
ATOM 1739 O O . ASP A 1 216 ? 17.309 29.736 10.457 1.00 80.25 216 ASP A O 1
ATOM 1743 N N . GLU A 1 217 ? 18.517 27.849 10.371 1.00 83.50 217 GLU A N 1
ATOM 1744 C CA . GLU A 1 217 ? 19.487 28.324 9.374 1.00 83.50 217 GLU A CA 1
ATOM 1745 C C . GLU A 1 217 ? 18.825 28.631 8.018 1.00 83.50 217 GLU A C 1
ATOM 1747 O O . GLU A 1 217 ? 19.121 29.664 7.408 1.00 83.50 217 GLU A O 1
ATOM 1752 N N . GLU A 1 218 ? 17.894 27.786 7.554 1.00 78.94 218 GLU A N 1
ATOM 1753 C CA . GLU A 1 218 ? 17.123 28.042 6.328 1.00 78.94 218 GLU A CA 1
ATOM 1754 C C . GLU A 1 218 ? 16.266 29.311 6.466 1.00 78.94 218 GLU A C 1
ATOM 1756 O O . GLU A 1 218 ? 16.260 30.145 5.560 1.00 78.94 218 GLU A O 1
ATOM 1761 N N . ILE A 1 219 ? 15.608 29.518 7.614 1.00 76.06 219 ILE A N 1
ATOM 1762 C CA . ILE A 1 219 ? 14.804 30.723 7.884 1.00 76.06 219 ILE A CA 1
ATOM 1763 C C . ILE A 1 219 ? 15.670 31.984 7.853 1.00 76.06 219 ILE A C 1
ATOM 1765 O O . ILE A 1 219 ? 15.282 32.970 7.224 1.00 76.06 219 ILE A O 1
ATOM 1769 N N . VAL A 1 220 ? 16.834 31.960 8.507 1.00 81.56 220 VAL A N 1
ATOM 1770 C CA . VAL A 1 220 ? 17.769 33.096 8.519 1.00 81.56 220 VAL A CA 1
ATOM 1771 C C . VAL A 1 220 ? 18.226 33.425 7.099 1.00 81.56 220 VAL A C 1
ATOM 1773 O O . VAL A 1 220 ? 18.251 34.593 6.707 1.00 81.56 220 VAL A O 1
ATOM 1776 N N . LYS A 1 221 ? 18.525 32.402 6.293 1.00 79.25 221 LYS A N 1
ATOM 1777 C CA . LYS A 1 221 ? 18.924 32.569 4.893 1.00 79.25 221 LYS A CA 1
ATOM 1778 C C . LYS A 1 221 ? 17.800 33.153 4.032 1.00 79.25 221 LYS A C 1
ATOM 1780 O O . LYS A 1 221 ? 18.060 34.061 3.247 1.00 79.25 221 LYS A O 1
ATOM 1785 N N . GLU A 1 222 ? 16.564 32.677 4.190 1.00 74.94 222 GLU A N 1
ATOM 1786 C CA . GLU A 1 222 ? 15.386 33.226 3.500 1.00 74.94 222 GLU A CA 1
ATOM 1787 C C . GLU A 1 222 ? 15.136 34.694 3.881 1.00 74.94 222 GLU A C 1
ATOM 1789 O O . GLU A 1 222 ? 14.852 35.519 3.013 1.00 74.94 222 GLU A O 1
ATOM 1794 N N . GLN A 1 223 ? 15.268 35.039 5.166 1.00 73.88 223 GLN A N 1
ATOM 1795 C CA . GLN A 1 223 ? 15.091 36.409 5.654 1.00 73.88 223 GLN A CA 1
ATOM 1796 C C . GLN A 1 223 ? 16.168 37.353 5.117 1.00 73.88 223 GLN A C 1
ATOM 1798 O O . GLN A 1 223 ? 15.825 38.431 4.641 1.00 73.88 223 GLN A O 1
ATOM 1803 N N . ALA A 1 224 ? 17.438 36.938 5.130 1.00 74.44 224 ALA A N 1
ATOM 1804 C CA . ALA A 1 224 ? 18.543 37.721 4.577 1.00 74.44 224 ALA A CA 1
ATOM 1805 C C . ALA A 1 224 ? 18.375 37.970 3.068 1.00 74.44 224 ALA A C 1
ATOM 1807 O O . ALA A 1 224 ? 18.608 39.076 2.582 1.00 74.44 224 ALA A O 1
ATOM 1808 N N . GLN A 1 225 ? 17.896 36.964 2.327 1.00 70.44 225 GLN A N 1
ATOM 1809 C CA . GLN A 1 225 ? 17.577 37.107 0.905 1.00 70.44 225 GLN A CA 1
ATOM 1810 C C . GLN A 1 225 ? 16.402 38.063 0.664 1.00 70.44 225 GLN A C 1
ATOM 1812 O O . GLN A 1 225 ? 16.463 38.879 -0.253 1.00 70.44 225 GLN A O 1
ATOM 1817 N N . ALA A 1 226 ? 15.352 38.001 1.488 1.00 68.56 226 ALA A N 1
ATOM 1818 C CA . ALA A 1 226 ? 14.191 38.883 1.375 1.00 68.56 226 ALA A CA 1
ATOM 1819 C C . ALA A 1 226 ? 14.505 40.350 1.726 1.00 68.56 226 ALA A C 1
ATOM 1821 O O . ALA A 1 226 ? 13.891 41.254 1.164 1.00 68.56 226 ALA A O 1
ATOM 1822 N N . THR A 1 227 ? 15.467 40.602 2.620 1.00 73.50 227 THR A N 1
ATOM 1823 C CA . THR A 1 227 ? 15.937 41.953 2.974 1.00 73.50 227 THR A CA 1
ATOM 1824 C C . THR A 1 227 ? 17.067 42.466 2.076 1.00 73.50 227 THR A C 1
ATOM 1826 O O . THR A 1 227 ? 17.544 43.581 2.279 1.00 73.50 227 THR A O 1
ATOM 1829 N N . GLY A 1 228 ? 17.489 41.688 1.070 1.00 67.81 228 GLY A N 1
ATOM 1830 C CA . GLY A 1 228 ? 18.542 42.070 0.123 1.00 67.81 228 GLY A CA 1
ATOM 1831 C C . GLY A 1 228 ? 19.955 42.087 0.717 1.00 67.81 228 GLY A C 1
ATOM 1832 O O . GLY A 1 228 ? 20.850 42.703 0.143 1.00 67.81 228 GLY A O 1
ATOM 1833 N N . MET A 1 229 ? 20.170 41.432 1.860 1.00 59.84 229 MET A N 1
ATOM 1834 C CA . MET A 1 229 ? 21.473 41.333 2.516 1.00 59.84 229 MET A CA 1
ATOM 1835 C C . MET A 1 229 ? 22.240 40.110 1.994 1.00 59.84 229 MET A C 1
ATOM 1837 O O . MET A 1 229 ? 21.807 38.970 2.166 1.00 59.84 229 MET A O 1
ATOM 1841 N N . ASP A 1 230 ? 23.403 40.328 1.372 1.00 55.62 230 ASP A N 1
ATOM 1842 C CA . ASP A 1 230 ? 24.307 39.235 0.999 1.00 55.62 230 ASP A CA 1
ATOM 1843 C C . ASP A 1 230 ? 24.952 38.645 2.263 1.00 55.62 230 ASP A C 1
ATOM 1845 O O . ASP A 1 230 ? 25.734 39.300 2.955 1.00 55.62 230 ASP A O 1
ATOM 1849 N N . THR A 1 231 ? 24.653 37.378 2.557 1.00 57.84 231 THR A N 1
ATOM 1850 C CA . THR A 1 231 ? 25.221 36.627 3.690 1.00 57.84 231 THR A CA 1
ATOM 1851 C C . THR A 1 231 ? 26.735 36.396 3.573 1.00 57.84 231 THR A C 1
ATOM 1853 O O . THR A 1 231 ? 27.321 35.776 4.455 1.00 57.84 231 THR A O 1
ATOM 1856 N N . ARG A 1 232 ? 27.386 36.859 2.494 1.00 55.41 232 ARG A N 1
ATOM 1857 C CA . ARG A 1 232 ? 28.853 36.890 2.354 1.00 55.41 232 ARG A CA 1
ATOM 1858 C C . ARG A 1 232 ? 29.519 38.122 2.964 1.00 55.41 232 ARG A C 1
ATOM 1860 O O . ARG A 1 232 ? 30.743 38.216 2.903 1.00 55.41 232 ARG A O 1
ATOM 1867 N N . CYS A 1 233 ? 28.765 39.067 3.526 1.00 52.00 233 CYS A N 1
ATOM 1868 C CA . CYS A 1 233 ? 29.361 40.243 4.152 1.00 52.00 233 CYS A CA 1
ATOM 1869 C C . CYS A 1 233 ? 29.996 39.878 5.508 1.00 52.00 233 CYS A C 1
ATOM 1871 O O . CYS A 1 233 ? 29.388 40.027 6.566 1.00 52.00 233 CYS A O 1
ATOM 1873 N N . CYS A 1 234 ? 31.232 39.378 5.469 1.00 47.28 234 CYS A N 1
ATOM 1874 C CA . CYS A 1 234 ? 32.130 39.401 6.614 1.00 47.28 234 CYS A CA 1
ATOM 1875 C C . CYS A 1 234 ? 32.642 40.838 6.769 1.00 47.28 234 CYS A C 1
ATOM 1877 O O . CYS A 1 234 ? 33.481 41.279 5.984 1.00 47.28 234 CYS A O 1
ATOM 1879 N N . ILE A 1 235 ? 32.148 41.567 7.768 1.00 43.94 235 ILE A N 1
ATOM 1880 C CA . ILE A 1 235 ? 32.880 42.725 8.287 1.00 43.94 235 ILE A CA 1
ATOM 1881 C C . ILE A 1 235 ? 34.007 42.141 9.148 1.00 43.94 235 ILE A C 1
ATOM 1883 O O . ILE A 1 235 ? 33.718 41.448 10.125 1.00 43.94 235 ILE A O 1
ATOM 1887 N N . MET A 1 236 ? 35.259 42.333 8.716 1.00 36.06 236 MET A N 1
ATOM 1888 C CA . MET A 1 236 ? 36.444 42.109 9.559 1.00 36.06 236 MET A CA 1
ATOM 1889 C C . MET A 1 236 ? 36.472 43.097 10.719 1.00 36.06 236 MET A C 1
ATOM 1891 O O . MET A 1 236 ? 36.127 44.277 10.478 1.00 36.06 236 MET A O 1
#

Radius of gyration: 24.56 Å; Cα contacts (8 Å, |Δi|>4): 137; chains: 1; bounding box: 61×59×64 Å

Secondary structure (DSSP, 8-state):
--------HHHHHHHHHHHHHHHHHHHHT-SEE-STTT-EEPPHHHHHHHHHHHHHHHHHTTTTSTTT---HHHHHHHHHHHHHHHHHHHHHHHHHHHHHHHHHHHHHHHHHH---HHHHHHHHHHHHS-PPP-TTS---TTHHHHS-HHHHHHHHIIIIIHHHHHHHHHTT--B-TTT--B-STT--GGGS-HHHHHHHHHH-HHHHHHHHHHHHHHHHHHHHHHTT--TT----

Solvent-accessible surface area (backbone atoms only — not comparable to full-atom values): 13730 Å² total; per-residue (Å²): 135,83,83,80,80,80,72,51,77,63,56,52,46,34,50,53,51,48,50,55,53,49,51,51,52,61,73,47,37,34,60,42,38,85,49,88,92,64,56,42,70,49,54,70,68,56,22,52,52,30,48,54,50,44,54,51,52,35,56,75,70,50,54,85,36,74,90,46,34,73,51,69,70,56,44,54,53,49,55,49,51,54,51,50,53,52,50,52,52,50,50,52,49,49,50,56,50,48,54,54,47,52,53,51,49,34,55,52,45,25,73,72,68,75,47,62,57,61,73,48,44,52,59,52,47,54,76,75,39,97,66,81,58,52,98,85,68,49,59,65,81,51,50,84,72,69,43,55,66,68,55,52,48,48,52,47,47,57,70,51,42,55,59,48,50,55,53,31,40,75,70,71,43,32,56,32,94,85,77,63,46,80,50,39,71,72,66,51,82,83,76,52,63,62,68,61,52,49,49,43,50,72,77,37,50,68,60,51,50,52,52,51,50,53,52,52,53,52,50,53,52,54,50,33,57,74,72,71,46,68,92,80,72,74,81,128

Organism: NCBI:txid1296110

Mean predicted aligned error: 17.14 Å

pLDDT: mean 73.25, std 14.01, range [29.89, 96.81]